Protein AF-A0A485PTJ0-F1 (afdb_monomer)

Sequence (295 aa):
MRPLPPVGDVRLELSPSPPLPLPAVSGSPVGSSGRLMAASSSLVPDRLRLPLCFLGVFVCYFYYGILQEKITRGKYGEGAKPETFTFA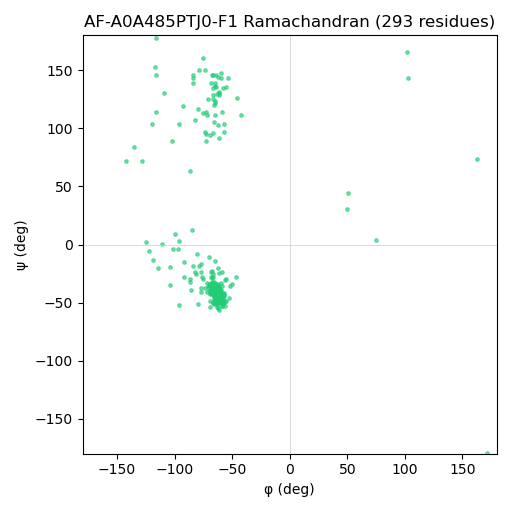LTLVFIQCVINAVFAKILIQFFDTARVDRTRSWLYAACSVSYLGAMVSSNSALQFVNYPTQLLSLTLDGLTGVSQDHMRAHYQTGSNHMMLNINLWSTLLLGAGILFTGELWEFLSFAERYPTIIYNILLFGLTSALGQSFIFMTVVYFGPLTCSIITTTRKFFTILASVILFANPISPLQWVGTVLVFLGLGLDAKFGKGAKKTSH

Mean predicted aligned error: 12.08 Å

Radius of gyration: 25.12 Å; Cα contacts (8 Å, |Δi|>4): 248; chains: 1; bounding box: 107×56×49 Å

Organism: Lynx pardinus (NCBI:txid191816)

Structure (mmCIF, N/CA/C/O backbone):
data_AF-A0A485PTJ0-F1
#
_entry.id   AF-A0A485PTJ0-F1
#
loop_
_atom_site.group_PDB
_atom_site.id
_atom_site.type_symbol
_atom_site.label_atom_id
_atom_site.label_alt_id
_atom_site.label_comp_id
_atom_site.label_asym_id
_atom_site.label_entity_id
_atom_site.label_seq_id
_atom_site.pdbx_PDB_ins_code
_atom_site.Cartn_x
_atom_site.Cartn_y
_atom_site.Cartn_z
_atom_site.occupancy
_atom_site.B_iso_or_equiv
_atom_site.auth_seq_id
_atom_site.auth_comp_id
_atom_site.auth_asym_id
_atom_site.auth_atom_id
_atom_site.pdbx_PDB_model_num
ATOM 1 N N . MET A 1 1 ? 83.421 10.036 -7.039 1.00 46.94 1 MET A N 1
ATOM 2 C CA . MET A 1 1 ? 82.234 10.484 -6.281 1.00 46.94 1 MET A CA 1
ATOM 3 C C . MET A 1 1 ? 81.203 11.009 -7.271 1.00 46.94 1 MET A C 1
ATOM 5 O O . MET A 1 1 ? 81.446 12.040 -7.879 1.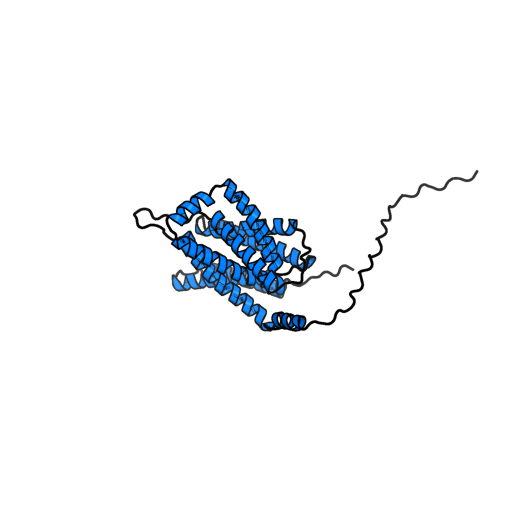00 46.94 1 MET A O 1
ATOM 9 N N . ARG A 1 2 ? 80.120 10.261 -7.517 1.00 35.59 2 ARG A N 1
ATOM 10 C CA . ARG A 1 2 ? 78.944 10.722 -8.280 1.00 35.59 2 ARG A CA 1
ATOM 11 C C . ARG A 1 2 ? 77.729 10.730 -7.339 1.00 35.59 2 ARG A C 1
ATOM 13 O O . ARG A 1 2 ? 77.703 9.880 -6.448 1.00 35.59 2 ARG A O 1
ATOM 20 N N . PRO A 1 3 ? 76.781 11.669 -7.493 1.00 44.28 3 PRO A N 1
ATOM 21 C CA . PRO A 1 3 ? 75.688 11.863 -6.546 1.00 44.28 3 PRO A CA 1
ATOM 22 C C . PRO A 1 3 ? 74.575 10.820 -6.729 1.00 44.28 3 PRO A C 1
ATOM 24 O O . PRO A 1 3 ? 74.354 10.327 -7.835 1.00 44.28 3 PRO A O 1
ATOM 27 N N . LEU A 1 4 ? 73.881 10.499 -5.633 1.00 49.22 4 LEU A N 1
ATOM 28 C CA . LEU A 1 4 ? 72.649 9.701 -5.624 1.00 49.22 4 LEU A CA 1
ATOM 29 C C . LEU A 1 4 ? 71.499 10.457 -6.324 1.00 49.22 4 LEU A C 1
ATOM 31 O O . LEU A 1 4 ? 71.431 11.682 -6.201 1.00 49.22 4 LEU A O 1
ATOM 35 N N . PRO A 1 5 ? 70.585 9.760 -7.027 1.00 47.28 5 PRO A N 1
ATOM 36 C CA . PRO A 1 5 ? 69.389 10.372 -7.599 1.00 47.28 5 PRO A CA 1
ATOM 37 C C . PRO A 1 5 ? 68.325 10.658 -6.516 1.00 47.28 5 PRO A C 1
ATOM 39 O O . PRO A 1 5 ? 68.380 10.072 -5.431 1.00 47.28 5 PRO A O 1
ATOM 42 N N . PRO A 1 6 ? 67.365 11.563 -6.787 1.00 48.03 6 PRO A N 1
ATOM 43 C CA . PRO A 1 6 ? 66.385 12.009 -5.804 1.00 48.03 6 PRO A CA 1
ATOM 44 C C . PRO A 1 6 ? 65.315 10.945 -5.525 1.00 48.03 6 PRO A C 1
ATOM 46 O O . PRO A 1 6 ? 64.946 10.156 -6.394 1.00 48.03 6 PRO A O 1
ATOM 49 N N . VAL A 1 7 ? 64.804 10.965 -4.293 1.00 52.22 7 VAL A N 1
ATOM 50 C CA . VAL A 1 7 ? 63.663 10.167 -3.830 1.00 52.22 7 VAL A CA 1
ATOM 51 C C . VAL A 1 7 ? 62.411 10.642 -4.570 1.00 52.22 7 VAL A C 1
ATOM 53 O O . VAL A 1 7 ? 61.909 11.730 -4.303 1.00 52.22 7 VAL A O 1
ATOM 56 N N . GLY A 1 8 ? 61.955 9.848 -5.539 1.00 39.69 8 GLY A N 1
ATOM 57 C CA . GLY A 1 8 ? 60.689 10.044 -6.240 1.00 39.69 8 GLY A CA 1
ATOM 58 C C . GLY A 1 8 ? 59.522 9.432 -5.466 1.00 39.69 8 GLY A C 1
ATOM 59 O O . GLY A 1 8 ? 59.641 8.340 -4.910 1.00 39.69 8 GLY A O 1
ATOM 60 N N . ASP A 1 9 ? 58.411 10.162 -5.444 1.00 37.50 9 ASP A N 1
ATOM 61 C CA . ASP A 1 9 ? 57.147 9.842 -4.788 1.00 37.50 9 ASP A CA 1
ATOM 62 C C . ASP A 1 9 ? 56.661 8.402 -5.028 1.00 37.50 9 ASP A C 1
ATOM 64 O O . ASP A 1 9 ? 56.454 7.962 -6.162 1.00 37.50 9 ASP A O 1
ATOM 68 N N . VAL A 1 10 ? 56.393 7.681 -3.936 1.00 38.12 10 VAL A N 1
ATOM 69 C CA . VAL A 1 10 ? 55.692 6.391 -3.954 1.00 38.12 10 VAL A CA 1
ATOM 70 C C . VAL A 1 10 ? 54.217 6.651 -4.253 1.00 38.12 10 VAL A C 1
ATOM 72 O O . VAL A 1 10 ? 53.391 6.833 -3.359 1.00 38.12 10 VAL A O 1
ATOM 75 N N . ARG A 1 11 ? 53.871 6.669 -5.539 1.00 33.81 11 ARG A N 1
ATOM 76 C CA . ARG A 1 11 ? 52.484 6.581 -5.993 1.00 33.81 11 ARG A CA 1
ATOM 77 C C . ARG A 1 11 ? 52.091 5.100 -5.995 1.00 33.81 11 ARG A C 1
ATOM 79 O O . ARG A 1 11 ? 52.565 4.328 -6.820 1.00 33.81 11 ARG A O 1
ATOM 86 N N . LEU A 1 12 ? 51.258 4.701 -5.034 1.00 32.62 12 LEU A N 1
ATOM 87 C CA . LEU A 1 12 ? 50.601 3.391 -4.982 1.00 32.62 12 LEU A CA 1
ATOM 88 C C . LEU A 1 12 ? 49.694 3.228 -6.216 1.00 32.62 12 LEU A C 1
ATOM 90 O O . LEU A 1 12 ? 48.534 3.633 -6.209 1.00 32.62 12 LEU A O 1
ATOM 94 N N . GLU A 1 13 ? 50.228 2.651 -7.290 1.00 30.66 13 GLU A N 1
ATOM 95 C CA . GLU A 1 13 ? 49.431 2.118 -8.396 1.00 30.66 13 GLU A CA 1
ATOM 96 C C . GLU A 1 13 ? 48.746 0.826 -7.922 1.00 30.66 13 GLU A C 1
ATOM 98 O O . GLU A 1 13 ? 49.328 -0.260 -7.942 1.00 30.66 13 GLU A O 1
ATOM 103 N N . LEU A 1 14 ? 47.493 0.936 -7.466 1.00 33.88 14 LEU A N 1
ATOM 104 C CA . LEU A 1 14 ? 46.591 -0.213 -7.393 1.00 33.88 14 LEU A CA 1
ATOM 105 C C . LEU A 1 14 ? 46.291 -0.665 -8.831 1.00 33.88 14 LEU A C 1
ATOM 107 O O . LEU A 1 14 ? 45.411 -0.123 -9.498 1.00 33.88 14 LEU A O 1
ATOM 111 N N . SER A 1 15 ? 47.032 -1.659 -9.313 1.00 28.89 15 SER A N 1
ATOM 112 C CA . SER A 1 15 ? 46.694 -2.367 -10.547 1.00 28.89 15 SER A CA 1
ATOM 113 C C . SER A 1 15 ? 45.323 -3.054 -10.387 1.00 28.89 15 SER A C 1
ATOM 115 O O . SER A 1 15 ? 45.101 -3.718 -9.367 1.00 28.89 15 SER A O 1
ATOM 117 N N . PRO A 1 16 ? 44.379 -2.914 -11.336 1.00 32.94 16 PRO A N 1
ATOM 118 C CA . PRO A 1 16 ? 43.133 -3.667 -11.299 1.00 32.94 16 PRO A CA 1
ATOM 119 C C . PRO A 1 16 ? 43.434 -5.158 -11.498 1.00 32.94 16 PRO A C 1
ATOM 121 O O . PRO A 1 16 ? 44.126 -5.555 -12.433 1.00 32.94 16 PRO A O 1
ATOM 124 N N . SER A 1 17 ? 42.916 -5.991 -10.598 1.00 33.03 17 SER A N 1
ATOM 125 C CA . SER A 1 17 ? 43.026 -7.447 -10.682 1.00 33.03 17 SER A CA 1
ATOM 126 C C . SER A 1 17 ? 42.380 -7.975 -11.973 1.00 33.03 17 SER A C 1
ATOM 128 O O . SER A 1 17 ? 41.350 -7.450 -12.406 1.00 33.03 17 SER A O 1
ATOM 130 N N . PRO A 1 18 ? 42.955 -9.016 -12.606 1.00 32.50 18 PRO A N 1
ATOM 131 C CA . PRO A 1 18 ? 42.370 -9.602 -13.802 1.00 32.50 18 PRO A CA 1
ATOM 132 C C . PRO A 1 18 ? 41.005 -10.232 -13.471 1.00 32.50 18 PRO A C 1
ATOM 134 O O . PRO A 1 18 ? 40.824 -10.770 -12.373 1.00 32.50 18 PRO A O 1
ATOM 137 N N . PRO A 1 19 ? 40.033 -10.192 -14.399 1.00 33.41 19 PRO A N 1
ATOM 138 C CA . PRO A 1 19 ? 38.741 -10.828 -14.193 1.00 33.41 19 PRO A CA 1
ATOM 139 C C . PRO A 1 19 ? 38.923 -12.341 -14.017 1.00 33.41 19 PRO A C 1
ATOM 141 O O . PRO A 1 19 ? 39.565 -13.001 -14.834 1.00 33.41 19 PRO A O 1
ATOM 144 N N . LEU A 1 20 ? 38.344 -12.891 -12.945 1.00 35.22 20 LEU A N 1
ATOM 145 C CA . LEU A 1 20 ? 38.266 -14.337 -12.738 1.00 35.22 20 LEU A CA 1
ATOM 146 C C . LEU A 1 20 ? 37.533 -14.997 -13.922 1.00 35.22 20 LEU A C 1
ATOM 148 O O . LEU A 1 20 ? 36.466 -14.513 -14.314 1.00 35.22 20 LEU A O 1
ATOM 152 N N . PRO A 1 21 ? 38.048 -16.110 -14.474 1.00 28.14 21 PRO A N 1
ATOM 153 C CA . PRO A 1 21 ? 37.359 -16.840 -15.527 1.00 28.14 21 PRO A CA 1
ATOM 154 C C . PRO A 1 21 ? 36.045 -17.416 -14.983 1.00 28.14 21 PRO A C 1
ATOM 156 O O . PRO A 1 21 ? 36.028 -18.171 -14.011 1.00 28.14 21 PRO A O 1
ATOM 159 N N . LEU A 1 22 ? 34.929 -17.041 -15.611 1.00 31.52 22 LEU A N 1
ATOM 160 C CA . LEU A 1 22 ? 33.628 -17.659 -15.366 1.00 31.52 22 LEU A CA 1
ATOM 161 C C . LEU A 1 22 ? 33.676 -19.129 -15.825 1.00 31.52 22 LEU A C 1
ATOM 163 O O . LEU A 1 22 ? 34.193 -19.396 -16.913 1.00 31.52 22 LEU A O 1
ATOM 167 N N . PRO A 1 23 ? 33.131 -20.087 -15.055 1.00 28.52 23 PRO A N 1
ATOM 168 C CA . PRO A 1 23 ? 33.042 -21.466 -15.508 1.00 28.52 23 PRO A CA 1
ATOM 169 C C . PRO A 1 23 ? 32.140 -21.551 -16.744 1.00 28.52 23 PRO A C 1
ATOM 171 O O . PRO A 1 23 ? 31.022 -21.032 -16.757 1.00 28.52 23 PRO A O 1
ATOM 174 N N . ALA A 1 24 ? 32.651 -22.201 -17.790 1.00 27.69 24 ALA A N 1
ATOM 175 C CA . ALA A 1 24 ? 31.926 -22.478 -19.020 1.00 27.69 24 ALA A CA 1
ATOM 176 C C . ALA A 1 24 ? 30.668 -23.303 -18.706 1.00 27.69 24 ALA A C 1
ATOM 178 O O . ALA A 1 24 ? 30.757 -24.448 -18.263 1.00 27.69 24 ALA A O 1
ATOM 179 N N . VAL A 1 25 ? 29.491 -22.717 -18.933 1.00 32.75 25 VAL A N 1
ATOM 180 C CA . VAL A 1 25 ? 28.213 -23.433 -18.876 1.00 32.75 25 VAL A CA 1
ATOM 181 C C . VAL A 1 25 ? 28.134 -24.310 -20.123 1.00 32.75 25 VAL A C 1
ATOM 183 O O . VAL A 1 25 ? 27.792 -23.844 -21.209 1.00 32.75 25 VAL A O 1
ATOM 186 N N . SER A 1 26 ? 28.507 -25.580 -19.974 1.00 26.81 26 SER A N 1
ATOM 187 C CA . SER A 1 26 ? 28.223 -26.624 -20.950 1.00 26.81 26 SER A CA 1
ATOM 188 C C . SER A 1 26 ? 26.706 -26.776 -21.091 1.00 26.81 26 SER A C 1
ATOM 190 O O . SER A 1 26 ? 25.966 -26.841 -20.109 1.00 26.81 26 SER A O 1
ATOM 192 N N . GLY A 1 27 ? 26.231 -26.764 -22.336 1.00 36.25 27 GLY A N 1
ATOM 193 C CA . GLY A 1 27 ? 24.815 -26.882 -22.657 1.00 36.25 27 GLY A CA 1
ATOM 194 C C . GLY A 1 27 ? 24.259 -28.242 -22.245 1.00 36.25 27 GLY A C 1
ATOM 195 O O . GLY A 1 27 ? 24.575 -29.258 -22.860 1.00 36.25 27 GLY A O 1
ATOM 196 N N . SER A 1 28 ? 23.392 -28.246 -21.237 1.00 28.73 28 SER A N 1
ATOM 197 C CA . SER A 1 28 ? 22.511 -29.377 -20.939 1.00 28.73 28 SER A CA 1
ATOM 198 C C . SER A 1 28 ? 21.249 -29.294 -21.810 1.00 28.73 28 SER A C 1
ATOM 200 O O . SER A 1 28 ? 20.758 -28.187 -22.060 1.00 28.73 28 SER A O 1
ATOM 202 N N . PRO A 1 29 ? 20.696 -30.427 -22.281 1.00 32.09 29 PRO A N 1
ATOM 203 C CA . PRO A 1 29 ? 19.580 -30.420 -23.212 1.00 32.09 29 PRO A CA 1
ATOM 204 C C . PRO A 1 29 ? 18.333 -29.856 -22.530 1.00 32.09 29 PRO A C 1
ATOM 206 O O . PRO A 1 29 ? 18.007 -30.214 -21.399 1.00 32.09 29 PRO A O 1
ATOM 209 N N . VAL A 1 30 ? 17.639 -28.962 -23.235 1.00 41.25 30 VAL A N 1
ATOM 210 C CA . VAL A 1 30 ? 16.372 -28.349 -22.820 1.00 41.25 30 VAL A CA 1
ATOM 211 C C . VAL A 1 30 ? 15.347 -29.457 -22.554 1.00 41.25 30 VAL A C 1
ATOM 213 O O . VAL A 1 30 ? 14.716 -29.979 -23.473 1.00 41.25 30 VAL A O 1
ATOM 216 N N . GLY A 1 31 ? 15.200 -29.829 -21.280 1.00 33.62 31 GLY A N 1
ATOM 217 C CA . GLY A 1 31 ? 14.155 -30.731 -20.814 1.00 33.62 31 GLY A CA 1
ATOM 218 C C . GLY A 1 31 ? 12.776 -30.148 -21.117 1.00 33.62 31 GLY A C 1
ATOM 219 O O . GLY A 1 31 ? 12.583 -28.931 -21.118 1.00 33.62 31 GLY A O 1
ATOM 220 N N . SER A 1 32 ? 11.807 -31.019 -21.382 1.00 35.06 32 SER A N 1
ATOM 221 C CA . SER A 1 32 ? 10.411 -30.699 -21.719 1.00 35.06 32 SER A CA 1
ATOM 222 C C . SER A 1 32 ? 9.755 -29.646 -20.805 1.00 35.06 32 SER A C 1
ATOM 224 O O . SER A 1 32 ? 8.936 -28.863 -21.283 1.00 35.06 32 SER A O 1
ATOM 226 N N . SER A 1 33 ? 10.180 -29.530 -19.543 1.00 37.47 33 SER A N 1
ATOM 227 C CA . SER A 1 33 ? 9.725 -28.505 -18.587 1.00 37.47 33 SER A CA 1
ATOM 228 C C . SER A 1 33 ? 10.157 -27.067 -18.922 1.00 37.47 33 SER A C 1
ATOM 230 O O . SER A 1 33 ? 9.475 -26.118 -18.539 1.00 37.47 33 SER A O 1
ATOM 232 N N . GLY A 1 34 ? 11.235 -26.874 -19.693 1.00 32.28 34 GLY A N 1
ATOM 233 C CA . GLY A 1 34 ? 11.679 -25.554 -20.163 1.00 32.28 34 GLY A CA 1
ATOM 234 C C . GLY A 1 34 ? 10.715 -24.902 -21.162 1.00 32.28 34 GLY A C 1
ATOM 235 O O . GLY A 1 34 ? 10.663 -23.677 -21.265 1.00 32.28 34 GLY A O 1
ATOM 236 N N . ARG A 1 35 ? 9.884 -25.701 -21.850 1.00 37.12 35 ARG A N 1
ATOM 237 C CA . ARG A 1 35 ? 8.840 -25.185 -22.755 1.00 37.12 35 ARG A CA 1
ATOM 238 C C . ARG A 1 35 ? 7.626 -24.639 -22.003 1.00 37.12 35 ARG A C 1
ATOM 240 O O . ARG A 1 35 ? 6.988 -23.718 -22.499 1.00 37.12 35 ARG A O 1
ATOM 247 N N . LEU A 1 36 ? 7.338 -25.141 -20.800 1.00 36.88 36 LEU A N 1
ATOM 248 C CA . LEU A 1 36 ? 6.188 -24.693 -20.005 1.00 36.88 36 LEU A CA 1
ATOM 249 C C . LEU A 1 36 ? 6.417 -23.314 -19.353 1.00 36.88 36 LEU A C 1
ATOM 251 O O . LEU A 1 36 ? 5.476 -22.552 -19.172 1.00 36.88 36 LEU A O 1
ATOM 255 N N . MET A 1 37 ? 7.664 -22.947 -19.035 1.00 40.78 37 MET A N 1
ATOM 256 C CA . MET A 1 37 ? 7.977 -21.650 -18.402 1.00 40.78 37 MET A CA 1
ATOM 257 C C . MET A 1 37 ? 8.181 -20.508 -19.406 1.00 40.78 37 MET A C 1
ATOM 259 O O . MET A 1 37 ? 7.820 -19.359 -19.125 1.00 40.78 37 MET A O 1
ATOM 263 N N . ALA A 1 38 ? 8.660 -20.828 -20.613 1.00 38.25 38 ALA A N 1
ATOM 264 C CA . ALA A 1 38 ? 8.482 -19.945 -21.762 1.00 38.25 38 ALA A CA 1
ATOM 265 C C . ALA A 1 38 ? 6.982 -19.704 -22.017 1.00 38.25 38 ALA A C 1
ATOM 267 O O . ALA A 1 38 ? 6.603 -18.574 -22.302 1.00 38.25 38 ALA A O 1
ATOM 268 N N . ALA A 1 39 ? 6.121 -20.711 -21.791 1.00 36.91 39 ALA A N 1
ATOM 269 C CA . ALA A 1 39 ? 4.672 -20.564 -21.915 1.00 36.91 39 ALA A CA 1
ATOM 270 C C . ALA A 1 39 ? 4.075 -19.560 -20.901 1.00 36.91 39 ALA A C 1
ATOM 272 O O . ALA A 1 39 ? 3.310 -18.690 -21.308 1.00 36.91 39 ALA A O 1
ATOM 273 N N . SER A 1 40 ? 4.470 -19.580 -19.619 1.00 38.28 40 SER A N 1
ATOM 274 C CA . SER A 1 40 ? 3.927 -18.668 -18.583 1.00 38.28 40 SER A CA 1
ATOM 275 C C . SER A 1 40 ? 4.388 -17.212 -18.704 1.00 38.28 40 SER A C 1
ATOM 277 O O . SER A 1 40 ? 3.613 -16.294 -18.442 1.00 38.28 40 SER A O 1
ATOM 279 N N . SER A 1 41 ? 5.616 -16.976 -19.170 1.00 43.38 41 SER A N 1
ATOM 280 C CA . SER A 1 41 ? 6.089 -15.628 -19.532 1.00 43.38 41 SER A CA 1
ATOM 281 C C . SER A 1 41 ? 5.535 -15.144 -20.888 1.00 43.38 41 SER A C 1
ATOM 283 O O . SER A 1 41 ? 5.498 -13.935 -21.140 1.00 43.38 41 SER A O 1
ATOM 285 N N . SER A 1 42 ? 5.020 -16.070 -21.711 1.00 47.38 42 SER A N 1
ATOM 286 C CA . SER A 1 42 ? 4.330 -15.822 -22.990 1.00 47.38 42 SER A CA 1
ATOM 287 C C . SER A 1 42 ? 2.792 -15.796 -22.924 1.00 47.38 42 SER A C 1
ATOM 289 O O . SER A 1 42 ? 2.150 -15.522 -23.932 1.00 47.38 42 SER A O 1
ATOM 291 N N . LEU A 1 43 ? 2.183 -16.066 -21.763 1.00 55.94 43 LEU A N 1
ATOM 292 C CA . LEU A 1 43 ? 0.725 -16.226 -21.630 1.00 55.94 43 LEU A CA 1
ATOM 293 C C . LEU A 1 43 ? -0.035 -14.890 -21.635 1.00 55.94 43 LEU A C 1
ATOM 295 O O . LEU A 1 43 ? -1.209 -14.845 -21.995 1.00 55.94 43 LEU A O 1
ATOM 299 N N . VAL A 1 44 ? 0.635 -13.791 -21.276 1.00 62.12 44 VAL A N 1
ATOM 300 C CA . VAL A 1 44 ? 0.068 -12.438 -21.327 1.00 62.12 44 VAL A CA 1
ATOM 301 C C . VAL A 1 44 ? 0.859 -11.612 -22.343 1.00 62.12 44 VAL A C 1
ATOM 303 O O . VAL A 1 44 ? 2.038 -11.328 -22.094 1.00 62.12 44 VAL A O 1
ATOM 306 N N . PRO A 1 45 ? 0.239 -11.200 -23.467 1.00 73.75 45 PRO A N 1
ATOM 307 C CA . PRO A 1 45 ? 0.883 -10.347 -24.462 1.00 73.75 45 PRO A CA 1
ATOM 308 C C . PRO A 1 45 ? 1.444 -9.076 -23.814 1.00 73.75 45 PRO A C 1
ATOM 310 O O . PRO A 1 45 ? 0.790 -8.496 -22.947 1.00 73.75 45 PRO A O 1
ATOM 313 N N . ASP A 1 46 ? 2.604 -8.582 -24.260 1.00 74.38 46 ASP A N 1
ATOM 314 C CA . ASP A 1 46 ? 3.245 -7.381 -23.687 1.00 74.38 46 ASP A CA 1
ATOM 315 C C . ASP A 1 46 ? 2.296 -6.173 -23.606 1.00 74.38 46 ASP A C 1
ATOM 317 O O . ASP A 1 46 ? 2.301 -5.424 -22.629 1.00 74.38 46 ASP A O 1
ATOM 321 N N . ARG A 1 47 ? 1.416 -6.032 -24.606 1.00 77.19 47 ARG A N 1
ATOM 322 C CA . ARG A 1 47 ? 0.397 -4.971 -24.685 1.00 77.19 47 ARG A CA 1
ATOM 323 C C . ARG A 1 47 ? -0.679 -5.077 -23.604 1.00 77.19 47 ARG A C 1
ATOM 325 O O . ARG A 1 47 ? -1.286 -4.072 -23.252 1.00 77.19 47 ARG A O 1
ATOM 332 N N . LEU A 1 48 ? -0.912 -6.279 -23.083 1.00 82.38 48 LEU A N 1
ATOM 333 C CA . LEU A 1 48 ? -1.924 -6.561 -22.070 1.00 82.38 48 LEU A CA 1
ATOM 334 C C . LEU A 1 48 ? -1.378 -6.461 -20.637 1.00 82.38 48 LEU A C 1
ATOM 336 O O . LEU A 1 48 ? -2.159 -6.365 -19.697 1.00 82.38 48 LEU A O 1
ATOM 340 N N . ARG A 1 49 ? -0.051 -6.439 -20.447 1.00 83.31 49 ARG A N 1
ATOM 341 C CA . ARG A 1 49 ? 0.566 -6.395 -19.109 1.00 83.31 49 ARG A CA 1
ATOM 342 C C . ARG A 1 49 ? 0.234 -5.113 -18.350 1.00 83.31 49 ARG A C 1
ATOM 344 O O . ARG A 1 49 ? -0.133 -5.178 -17.184 1.00 83.31 49 ARG A O 1
ATOM 351 N N . LEU A 1 50 ? 0.330 -3.955 -19.006 1.00 86.25 50 LEU A N 1
ATOM 352 C CA . LEU A 1 50 ? 0.001 -2.671 -18.383 1.00 86.25 50 LEU A CA 1
ATOM 353 C C . LEU A 1 50 ? -1.486 -2.562 -17.995 1.00 86.25 50 LEU A C 1
ATOM 355 O O . LEU A 1 50 ? -1.744 -2.243 -16.835 1.00 86.25 50 LEU A O 1
ATOM 359 N N . PRO A 1 51 ? -2.467 -2.836 -18.885 1.00 89.00 51 PRO A N 1
ATOM 360 C CA . PRO A 1 51 ? -3.876 -2.778 -18.501 1.00 89.00 51 PRO A CA 1
ATOM 361 C C . PRO A 1 51 ? -4.240 -3.838 -17.456 1.00 89.00 51 PRO A C 1
ATOM 363 O O . PRO A 1 51 ? -5.041 -3.542 -16.574 1.00 89.00 51 PRO A O 1
ATOM 366 N N . LEU A 1 52 ? -3.619 -5.024 -17.482 1.00 88.94 52 LEU A N 1
ATOM 367 C CA . LEU A 1 52 ? -3.796 -6.036 -16.438 1.00 88.94 52 LEU A CA 1
ATOM 368 C C . LEU A 1 52 ? -3.293 -5.538 -15.077 1.00 88.94 52 LEU A C 1
ATOM 370 O O . LEU A 1 52 ? -4.021 -5.628 -14.094 1.00 88.94 52 LEU A O 1
ATOM 374 N N . CYS A 1 53 ? -2.084 -4.970 -15.016 1.00 87.56 53 CYS A N 1
ATOM 375 C CA . CYS A 1 53 ? -1.552 -4.369 -13.793 1.00 87.56 53 CYS A CA 1
ATOM 376 C C . CYS A 1 53 ? -2.430 -3.214 -13.301 1.00 87.56 53 CYS A C 1
ATOM 378 O O . CYS A 1 53 ? -2.741 -3.144 -12.117 1.00 87.56 53 CYS A O 1
ATOM 380 N N . PHE A 1 54 ? -2.852 -2.325 -14.203 1.00 89.75 54 PHE A N 1
ATOM 381 C CA . PHE A 1 54 ? -3.725 -1.202 -13.872 1.00 89.75 54 PHE A CA 1
ATOM 382 C C . PHE A 1 54 ? -5.046 -1.684 -13.270 1.00 89.75 54 PHE A C 1
ATOM 384 O O . PHE A 1 54 ? -5.409 -1.262 -12.173 1.00 89.75 54 PHE A O 1
ATOM 391 N N . LEU A 1 55 ? -5.739 -2.599 -13.954 1.00 90.62 55 LEU A N 1
ATOM 392 C CA . LEU A 1 55 ? -7.026 -3.125 -13.511 1.00 90.62 55 LEU A CA 1
ATOM 393 C C . LEU A 1 55 ? -6.887 -3.942 -12.223 1.00 90.62 55 LEU A C 1
ATOM 395 O O . LEU A 1 55 ? -7.697 -3.783 -11.316 1.00 90.62 55 LEU A O 1
ATOM 399 N N . GLY A 1 56 ? -5.840 -4.762 -12.112 1.00 90.38 56 GLY A N 1
ATOM 400 C CA . GLY A 1 56 ? -5.536 -5.540 -10.913 1.00 90.38 56 GLY A CA 1
ATOM 401 C C . GLY A 1 56 ? -5.292 -4.649 -9.695 1.00 90.38 56 GLY A C 1
ATOM 402 O O . GLY A 1 56 ? -5.950 -4.819 -8.670 1.00 90.38 56 GLY A O 1
ATOM 403 N N . VAL A 1 57 ? -4.426 -3.633 -9.816 1.00 89.94 57 VAL A N 1
ATOM 404 C CA . VAL A 1 57 ? -4.207 -2.639 -8.747 1.00 89.94 57 VAL A CA 1
ATOM 405 C C . VAL A 1 57 ? -5.507 -1.911 -8.414 1.00 89.94 57 VAL A C 1
ATOM 407 O O . VAL A 1 57 ? -5.816 -1.726 -7.238 1.00 89.94 57 VAL A O 1
ATOM 410 N N . PHE A 1 58 ? -6.280 -1.505 -9.422 1.00 90.06 58 PHE A N 1
ATOM 411 C CA . PHE A 1 58 ? -7.529 -0.784 -9.212 1.00 90.06 58 PHE A CA 1
ATOM 412 C C . PHE A 1 58 ? -8.541 -1.622 -8.422 1.00 90.06 58 PHE A C 1
ATOM 414 O O . PHE A 1 58 ? -8.968 -1.199 -7.351 1.00 90.06 58 PHE A O 1
ATOM 421 N N . VAL A 1 59 ? -8.881 -2.818 -8.907 1.00 90.81 59 VAL A N 1
ATOM 422 C CA . VAL A 1 59 ? -9.909 -3.688 -8.318 1.00 90.81 59 VAL A CA 1
ATOM 423 C C . VAL A 1 59 ? -9.489 -4.187 -6.938 1.00 90.81 59 VAL A C 1
ATOM 425 O O . VAL A 1 59 ? -10.247 -4.026 -5.980 1.00 90.81 59 VAL A O 1
ATOM 428 N N . CYS A 1 60 ? -8.274 -4.734 -6.806 1.00 91.56 60 CYS A N 1
ATOM 429 C CA . CYS A 1 60 ? -7.802 -5.266 -5.529 1.00 91.56 60 CYS A CA 1
ATOM 430 C C . CYS A 1 60 ? -7.746 -4.167 -4.470 1.00 91.56 60 CYS A C 1
ATOM 432 O O . CYS A 1 60 ? -8.289 -4.342 -3.383 1.00 91.56 60 CYS A O 1
ATOM 434 N N . TYR A 1 61 ? -7.149 -3.010 -4.774 1.00 88.75 61 TYR A N 1
ATOM 435 C CA . TYR A 1 61 ? -7.020 -1.974 -3.755 1.00 88.75 61 TYR A CA 1
ATOM 436 C C . TYR A 1 61 ? -8.292 -1.152 -3.518 1.00 88.75 61 TYR A C 1
ATOM 438 O O . TYR A 1 61 ? -8.401 -0.493 -2.482 1.00 88.75 61 TYR A O 1
ATOM 446 N N . PHE A 1 62 ? -9.249 -1.166 -4.447 1.00 86.25 62 PHE A N 1
ATOM 447 C CA . PHE A 1 62 ? -10.590 -0.648 -4.185 1.00 86.25 62 PHE A CA 1
ATOM 448 C C . 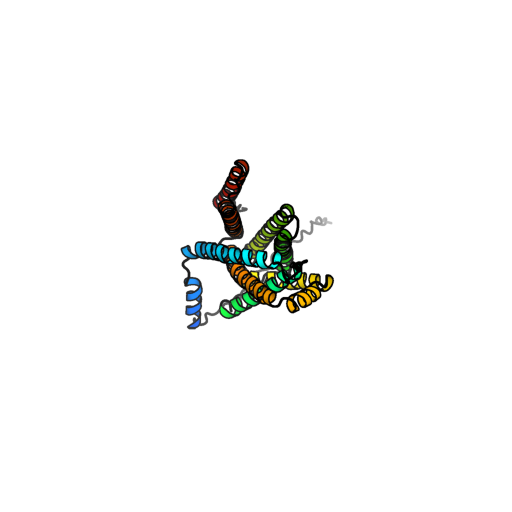PHE A 1 62 ? -11.305 -1.530 -3.155 1.00 86.25 62 PHE A C 1
ATOM 450 O O . PHE A 1 62 ? -11.765 -1.028 -2.132 1.00 86.25 62 PHE A O 1
ATOM 457 N N . TYR A 1 63 ? -11.304 -2.852 -3.365 1.00 90.12 63 TYR A N 1
ATOM 458 C CA . TYR A 1 63 ? -11.893 -3.796 -2.414 1.00 90.12 63 TYR A CA 1
ATOM 459 C C . TYR A 1 63 ? -11.168 -3.797 -1.061 1.00 90.12 63 TYR A C 1
ATOM 461 O O . TYR A 1 63 ? -11.810 -3.771 -0.013 1.00 90.12 63 TYR A O 1
ATOM 469 N N . TYR A 1 64 ? -9.834 -3.728 -1.081 1.00 90.19 64 TYR A N 1
ATOM 470 C CA . TYR A 1 64 ? -9.003 -3.531 0.107 1.00 90.19 64 TYR A CA 1
ATOM 471 C C . TYR A 1 64 ? -9.447 -2.305 0.908 1.00 90.19 64 TYR A C 1
ATOM 473 O O . TYR A 1 64 ? -9.594 -2.408 2.118 1.00 90.19 64 TYR A O 1
ATOM 481 N N . GLY A 1 65 ? -9.697 -1.168 0.245 1.00 86.62 65 GLY A N 1
ATOM 482 C CA . GLY A 1 65 ? -10.146 0.060 0.904 1.00 86.62 65 GLY A CA 1
ATOM 483 C C . GLY A 1 65 ? -11.499 -0.101 1.598 1.00 86.62 65 GLY A C 1
ATOM 484 O O . GLY A 1 65 ? -11.645 0.313 2.744 1.00 86.62 65 GLY A O 1
ATOM 485 N N . ILE A 1 66 ? -12.455 -0.778 0.951 1.00 85.88 66 ILE A N 1
ATOM 486 C CA . ILE A 1 66 ? -13.764 -1.091 1.551 1.00 85.88 66 ILE A CA 1
ATOM 487 C C . ILE A 1 66 ? -13.594 -1.973 2.791 1.00 85.88 66 ILE A C 1
ATOM 489 O O . ILE A 1 66 ? -14.198 -1.710 3.830 1.00 85.88 66 ILE A O 1
ATOM 493 N N . LEU A 1 67 ? -12.769 -3.019 2.703 1.00 88.88 67 LEU A N 1
ATOM 494 C CA . LEU A 1 67 ? -12.498 -3.890 3.845 1.00 88.88 67 LEU A CA 1
ATOM 495 C C . LEU A 1 67 ? -11.776 -3.153 4.969 1.00 88.88 67 LEU A C 1
ATOM 497 O O . LEU A 1 67 ? -12.123 -3.342 6.130 1.00 88.88 67 LEU A O 1
ATOM 501 N N . GLN A 1 68 ? -10.816 -2.295 4.631 1.00 87.88 68 GLN A N 1
ATOM 502 C CA . GLN A 1 68 ? -10.088 -1.482 5.594 1.00 87.88 68 GLN A CA 1
ATOM 503 C C . GLN A 1 68 ? -11.032 -0.558 6.361 1.00 87.88 68 GLN A C 1
ATOM 505 O O . GLN A 1 68 ? -10.982 -0.516 7.588 1.00 87.88 68 GLN A O 1
ATOM 510 N N . GLU A 1 69 ? -11.918 0.147 5.656 1.00 86.88 69 GLU A N 1
ATOM 511 C CA . GLU A 1 69 ? -12.924 1.011 6.272 1.00 86.88 69 GLU A CA 1
ATOM 512 C C . GLU A 1 69 ? -13.907 0.202 7.126 1.00 86.88 69 GLU A C 1
ATOM 514 O O . GLU A 1 69 ? -14.168 0.567 8.270 1.00 86.88 69 GLU A O 1
ATOM 519 N N . LYS A 1 70 ? -14.382 -0.948 6.631 1.00 87.88 70 LYS A N 1
ATOM 520 C CA . LYS A 1 70 ? -15.259 -1.847 7.394 1.00 87.88 70 LYS A CA 1
ATOM 521 C C . LYS A 1 70 ? -14.593 -2.360 8.675 1.00 87.88 70 LYS A C 1
ATOM 523 O O . LYS A 1 70 ? -15.257 -2.446 9.702 1.00 87.88 70 LYS A O 1
ATOM 528 N N . ILE A 1 71 ? -13.302 -2.698 8.627 1.00 89.62 71 ILE A N 1
ATOM 529 C CA . ILE A 1 71 ? -12.550 -3.173 9.793 1.00 89.62 71 ILE A CA 1
ATOM 530 C C . ILE A 1 71 ? -12.358 -2.031 10.792 1.00 89.62 71 ILE A C 1
ATOM 532 O O . ILE A 1 71 ? -12.744 -2.182 11.947 1.00 89.62 71 ILE A O 1
ATOM 536 N N . THR A 1 72 ? -11.811 -0.898 10.343 1.00 86.38 72 THR A N 1
ATOM 537 C CA . THR A 1 72 ? -11.370 0.219 11.201 1.00 86.38 72 THR A CA 1
ATOM 538 C C . THR A 1 72 ? -12.506 1.092 11.731 1.00 86.38 72 THR A C 1
ATOM 540 O O . THR A 1 72 ? -12.453 1.524 12.878 1.00 86.38 72 THR A O 1
ATOM 543 N N . ARG A 1 73 ? -13.547 1.342 10.928 1.00 84.06 73 ARG A N 1
ATOM 544 C CA . ARG A 1 73 ? -14.719 2.151 11.313 1.00 84.06 73 ARG A CA 1
ATOM 545 C C . ARG A 1 73 ? -15.943 1.318 11.675 1.00 84.06 73 ARG A C 1
ATOM 547 O O . ARG A 1 73 ? -16.965 1.880 12.073 1.00 84.06 73 ARG A O 1
ATOM 554 N N . GLY A 1 74 ? -15.856 -0.003 11.531 1.00 84.00 74 GLY A N 1
ATOM 555 C CA . GLY A 1 74 ? -16.887 -0.922 11.990 1.00 84.00 74 GLY A CA 1
ATOM 556 C C . GLY A 1 74 ? -17.176 -0.713 13.475 1.00 84.00 74 GLY A C 1
ATOM 557 O O . GLY A 1 74 ? -16.261 -0.552 14.281 1.00 84.00 74 GLY A O 1
ATOM 558 N N . LYS A 1 75 ? -18.463 -0.699 13.820 1.00 86.56 75 LYS A N 1
ATOM 559 C CA . LYS A 1 75 ? -18.940 -0.694 15.202 1.00 86.56 75 LYS A CA 1
ATOM 560 C C . LYS A 1 75 ? -19.178 -2.139 15.620 1.00 86.56 75 LYS A C 1
ATOM 562 O O . LYS A 1 75 ? -19.990 -2.818 14.996 1.00 86.56 75 LYS A O 1
ATOM 567 N N . TYR A 1 76 ? -18.465 -2.594 16.641 1.00 84.94 76 TYR A N 1
ATOM 568 C CA . TYR A 1 76 ? -18.534 -3.959 17.151 1.00 84.94 76 TYR A CA 1
ATOM 569 C C . TYR A 1 76 ? -19.223 -3.964 18.522 1.00 84.94 76 TYR A C 1
ATOM 571 O O . TYR A 1 76 ? -18.881 -3.168 19.399 1.00 84.94 76 TYR A O 1
ATOM 579 N N . GLY A 1 77 ? -20.217 -4.843 18.680 1.00 78.75 77 GLY A N 1
ATOM 580 C CA . GLY A 1 77 ? -21.055 -4.959 19.878 1.00 78.75 77 GLY A CA 1
ATOM 581 C C . GLY A 1 77 ? -22.447 -4.339 19.726 1.00 78.75 77 GLY A C 1
ATOM 582 O O . GLY A 1 77 ? -22.621 -3.303 19.084 1.00 78.75 77 GLY A O 1
ATOM 583 N N . GLU A 1 78 ? -23.447 -4.979 20.332 1.00 66.94 78 GLU A N 1
ATOM 584 C CA . GLU A 1 78 ? -24.817 -4.465 20.430 1.00 66.94 78 GLU A CA 1
ATOM 585 C C . GLU A 1 78 ? -24.989 -3.758 21.785 1.00 66.94 78 GLU A C 1
ATOM 587 O O . GLU A 1 78 ? -25.073 -4.401 22.829 1.00 66.94 78 GLU A O 1
ATOM 592 N N . GLY A 1 79 ? -24.981 -2.419 21.801 1.00 63.50 79 GLY A N 1
ATOM 593 C CA . GLY A 1 79 ? -25.151 -1.647 23.037 1.00 63.50 79 GLY A CA 1
ATOM 594 C C . GLY A 1 79 ? -24.900 -0.141 22.905 1.00 63.50 79 GLY A C 1
ATOM 595 O O . GLY A 1 79 ? -24.576 0.370 21.836 1.00 63.50 79 GLY A O 1
ATOM 596 N N . ALA A 1 80 ? -25.028 0.583 24.024 1.00 63.06 80 ALA A N 1
ATOM 597 C CA . ALA A 1 80 ? -24.903 2.048 24.096 1.00 63.06 80 ALA A CA 1
ATOM 598 C C . ALA A 1 80 ? -23.468 2.589 23.879 1.00 63.06 80 ALA A C 1
ATOM 600 O O . ALA A 1 80 ? -23.289 3.797 23.719 1.00 63.06 80 ALA A O 1
ATOM 601 N N . LYS A 1 81 ? -22.446 1.720 23.872 1.00 70.69 81 LYS A N 1
ATOM 602 C CA . LYS A 1 81 ? -21.040 2.060 23.589 1.00 70.69 81 LYS A CA 1
ATOM 603 C C . LYS A 1 81 ? -20.427 1.023 22.634 1.00 70.69 81 LYS A C 1
ATOM 605 O O . LYS A 1 81 ? -19.818 0.070 23.109 1.00 70.69 81 LYS A O 1
ATOM 610 N N . PRO A 1 82 ? -20.618 1.168 21.313 1.00 79.31 82 PRO A N 1
ATOM 611 C CA . PRO A 1 82 ? -19.976 0.291 20.339 1.00 79.31 82 PRO A CA 1
ATOM 612 C C . PRO A 1 82 ? -18.453 0.459 20.383 1.00 79.31 82 PRO A C 1
ATOM 614 O O . PRO A 1 82 ? -17.955 1.586 20.418 1.00 79.31 82 PRO A O 1
ATOM 617 N N . GLU A 1 83 ? -17.725 -0.654 20.353 1.00 85.81 83 GLU A N 1
ATOM 618 C CA . GLU A 1 83 ? -16.264 -0.664 20.278 1.00 85.81 83 GLU A CA 1
ATOM 619 C C . GLU A 1 83 ? -15.813 -0.523 18.815 1.00 85.81 83 GLU A C 1
ATOM 621 O O . GLU A 1 83 ? -16.470 -1.010 17.891 1.00 85.81 83 GLU A O 1
ATOM 626 N N . THR A 1 84 ? -14.688 0.151 18.588 1.00 85.75 84 THR A N 1
ATOM 627 C CA . THR A 1 84 ? -14.081 0.323 17.259 1.00 85.75 84 THR A CA 1
ATOM 628 C C . THR A 1 84 ? -12.711 -0.327 17.220 1.00 85.75 84 THR A C 1
ATOM 630 O O . THR A 1 84 ? -12.022 -0.399 18.234 1.00 85.75 84 THR A O 1
ATOM 633 N N . PHE A 1 85 ? -12.280 -0.755 16.039 1.00 87.50 85 PHE A N 1
ATOM 634 C CA . PHE A 1 85 ? -10.991 -1.412 15.878 1.00 87.50 85 PHE A CA 1
ATOM 635 C C . PHE A 1 85 ? -9.823 -0.413 15.933 1.00 87.50 85 PHE A C 1
ATOM 637 O O . PHE A 1 85 ? -9.645 0.391 15.016 1.00 87.50 85 PHE A O 1
ATOM 644 N N . THR A 1 86 ? -8.991 -0.505 16.973 1.00 86.56 86 THR A N 1
ATOM 645 C CA . THR A 1 86 ? -7.824 0.374 17.199 1.00 86.56 86 THR A CA 1
ATOM 646 C C . THR A 1 86 ? -6.473 -0.330 17.030 1.00 86.56 86 THR A C 1
ATOM 648 O O . THR A 1 86 ? -5.432 0.308 17.142 1.00 86.56 86 THR A O 1
ATOM 651 N N . PHE A 1 87 ? -6.466 -1.626 16.699 1.00 90.12 87 PHE A N 1
ATOM 652 C CA . PHE A 1 87 ? -5.260 -2.464 16.645 1.00 90.12 87 PHE A CA 1
ATOM 653 C C . PHE A 1 87 ? -4.542 -2.378 15.286 1.00 90.12 87 PHE A C 1
ATOM 655 O O . PHE A 1 87 ? -4.482 -3.332 14.500 1.00 90.12 87 PHE A O 1
ATOM 662 N N . ALA A 1 88 ? -4.059 -1.176 14.959 1.00 87.94 88 ALA A N 1
ATOM 663 C CA . ALA A 1 88 ? -3.462 -0.873 13.664 1.00 87.94 88 ALA A CA 1
ATOM 664 C C . ALA A 1 88 ? -2.149 -1.627 13.405 1.00 87.94 88 ALA A C 1
ATOM 666 O O . ALA A 1 88 ? -1.941 -2.085 12.280 1.00 87.94 88 ALA A O 1
ATOM 667 N N . LEU A 1 89 ? -1.275 -1.772 14.408 1.00 89.38 89 LEU A N 1
ATOM 668 C CA . LEU A 1 89 ? 0.002 -2.469 14.236 1.00 89.38 89 LEU A CA 1
ATOM 669 C C . LEU A 1 89 ? -0.233 -3.957 13.984 1.00 89.38 89 LEU A C 1
ATOM 671 O O . LEU A 1 89 ? 0.366 -4.534 13.075 1.00 89.38 89 LEU A O 1
ATOM 675 N N . THR A 1 90 ? -1.163 -4.552 14.730 1.00 91.62 90 THR A N 1
ATOM 676 C CA . THR A 1 90 ? -1.536 -5.963 14.611 1.00 91.62 90 THR A CA 1
ATOM 677 C C . THR A 1 90 ? -2.149 -6.265 13.246 1.00 91.62 90 THR A C 1
ATOM 679 O O . THR A 1 90 ? -1.786 -7.256 12.609 1.00 91.62 90 THR A O 1
ATOM 682 N N . LEU A 1 91 ? -3.016 -5.379 12.741 1.00 90.31 91 LEU A N 1
ATOM 683 C CA . LEU A 1 91 ? -3.600 -5.513 11.405 1.00 90.31 91 LEU A CA 1
ATOM 684 C C . LEU A 1 91 ? -2.527 -5.519 10.305 1.00 90.31 91 LEU A C 1
ATOM 686 O O . LEU A 1 91 ? -2.523 -6.410 9.452 1.00 90.31 91 LEU A O 1
ATOM 690 N N . VAL A 1 92 ? -1.600 -4.552 10.339 1.00 91.00 92 VAL A N 1
ATOM 691 C CA . VAL A 1 92 ? -0.519 -4.451 9.342 1.00 91.00 92 VAL A CA 1
ATOM 692 C C . VAL A 1 92 ? 0.460 -5.623 9.476 1.00 91.00 92 VAL A C 1
ATOM 694 O O . VAL A 1 92 ? 0.943 -6.136 8.470 1.00 91.00 92 VAL A O 1
ATOM 697 N N . PHE A 1 93 ? 0.708 -6.119 10.689 1.00 93.31 93 PHE A N 1
ATOM 698 C CA . PHE A 1 93 ? 1.540 -7.303 10.906 1.00 93.31 93 PHE A CA 1
ATOM 699 C C . PHE A 1 93 ? 0.938 -8.561 10.273 1.00 93.31 93 PHE A C 1
ATOM 701 O O . PHE A 1 93 ? 1.622 -9.237 9.503 1.00 93.31 93 PHE A O 1
ATOM 708 N N . ILE A 1 94 ? -0.345 -8.847 10.528 1.00 93.00 94 ILE A N 1
ATOM 709 C CA . ILE A 1 94 ? -1.043 -9.991 9.916 1.00 93.00 94 ILE A CA 1
ATOM 710 C C . ILE A 1 94 ? -1.011 -9.869 8.387 1.00 93.00 94 ILE A C 1
ATOM 712 O O . ILE A 1 94 ? -0.732 -10.842 7.684 1.00 93.00 94 ILE A O 1
ATOM 716 N N . GLN A 1 95 ? -1.229 -8.662 7.865 1.00 93.94 95 GLN A N 1
ATOM 717 C CA . GLN A 1 95 ? -1.133 -8.374 6.438 1.00 93.94 95 GLN A CA 1
ATOM 718 C C . GLN A 1 95 ? 0.269 -8.673 5.876 1.00 93.94 95 GLN A C 1
ATOM 720 O O . GLN A 1 95 ? 0.374 -9.353 4.856 1.00 93.94 95 GLN A O 1
ATOM 725 N N . CYS A 1 96 ? 1.345 -8.231 6.536 1.00 92.81 96 CYS A N 1
ATOM 726 C CA . CYS A 1 96 ? 2.721 -8.517 6.120 1.00 92.81 96 CYS A CA 1
ATOM 727 C C . CYS A 1 96 ? 3.033 -10.019 6.115 1.00 92.81 96 CYS A C 1
ATOM 729 O O . CYS A 1 96 ? 3.641 -10.506 5.158 1.00 92.81 96 CYS A O 1
ATOM 731 N N . VAL A 1 97 ? 2.566 -10.763 7.122 1.00 94.50 97 VAL A N 1
ATOM 732 C CA . VAL A 1 97 ? 2.712 -12.226 7.172 1.00 94.50 97 VAL A CA 1
ATOM 733 C C . VAL A 1 97 ? 2.013 -12.877 5.979 1.00 94.50 97 VAL A C 1
ATOM 735 O O . VAL A 1 97 ? 2.629 -13.675 5.272 1.00 94.50 97 VAL A O 1
ATOM 738 N N . ILE A 1 98 ? 0.756 -12.510 5.706 1.00 94.75 98 ILE A N 1
ATOM 739 C CA . ILE A 1 98 ? -0.011 -13.066 4.580 1.00 94.75 98 ILE A CA 1
ATOM 740 C C . ILE A 1 98 ? 0.667 -12.738 3.246 1.00 94.75 98 ILE A C 1
ATOM 742 O O . ILE A 1 98 ? 0.837 -13.630 2.417 1.00 94.75 98 ILE A O 1
ATOM 746 N N . ASN A 1 99 ? 1.121 -11.497 3.051 1.00 92.50 99 ASN A N 1
ATOM 747 C CA . ASN A 1 99 ? 1.836 -11.092 1.840 1.00 92.50 99 ASN A CA 1
ATOM 748 C C . ASN A 1 99 ? 3.137 -11.889 1.644 1.00 92.50 99 ASN A C 1
ATOM 750 O O . ASN A 1 99 ? 3.428 -12.320 0.529 1.00 92.50 99 ASN A O 1
ATOM 754 N N . ALA A 1 100 ? 3.916 -12.108 2.710 1.00 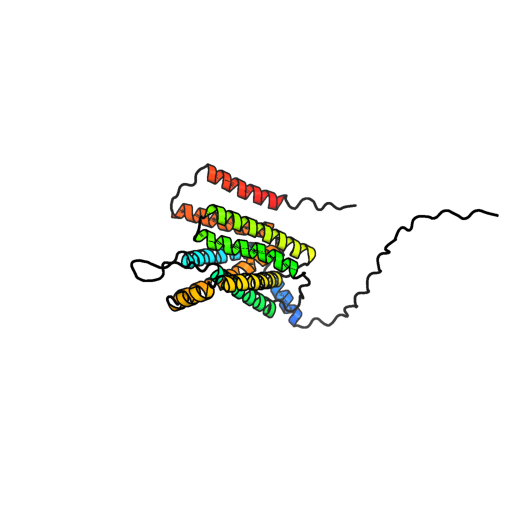91.75 100 ALA A N 1
ATOM 755 C CA . ALA A 1 100 ? 5.154 -12.885 2.654 1.00 91.75 100 ALA A CA 1
ATOM 756 C C . ALA A 1 100 ? 4.883 -14.364 2.336 1.00 91.75 100 ALA A C 1
ATOM 758 O O . ALA A 1 100 ? 5.546 -14.947 1.477 1.00 91.75 100 ALA A O 1
ATOM 759 N N . VAL A 1 101 ? 3.878 -14.969 2.976 1.00 93.44 101 VAL A N 1
ATOM 760 C CA . VAL A 1 101 ? 3.459 -16.349 2.686 1.00 93.44 101 VAL A CA 1
ATOM 761 C C . VAL A 1 101 ? 2.985 -16.470 1.240 1.00 93.44 101 VAL A C 1
ATOM 763 O O . VAL A 1 101 ? 3.431 -17.365 0.527 1.00 93.44 101 VAL A O 1
ATOM 766 N N . PHE A 1 102 ? 2.153 -15.539 0.774 1.00 92.06 102 PHE A N 1
ATOM 767 C CA . PHE A 1 102 ? 1.667 -15.511 -0.602 1.00 92.06 102 PHE A CA 1
ATOM 768 C C . PHE A 1 102 ? 2.811 -15.363 -1.614 1.00 92.06 102 PHE A C 1
ATOM 770 O O . PHE A 1 102 ? 2.878 -16.116 -2.583 1.00 92.06 102 PHE A O 1
ATOM 777 N N . ALA A 1 103 ? 3.767 -14.463 -1.356 1.00 87.38 103 ALA A N 1
ATOM 778 C CA . ALA A 1 103 ? 4.965 -14.307 -2.179 1.00 87.38 103 ALA A CA 1
ATOM 779 C C . ALA A 1 103 ? 5.782 -15.604 -2.248 1.00 87.38 103 ALA A C 1
ATOM 781 O O . ALA A 1 103 ? 6.214 -16.012 -3.324 1.00 87.38 103 ALA A O 1
ATOM 782 N N . LYS A 1 104 ? 5.970 -16.275 -1.105 1.00 88.44 104 LYS A N 1
ATOM 783 C CA . LYS A 1 104 ? 6.694 -17.547 -1.026 1.00 88.44 104 LYS A CA 1
ATOM 784 C C . LYS A 1 104 ? 5.988 -18.643 -1.823 1.00 88.44 104 LYS A C 1
ATOM 786 O O . LYS A 1 104 ? 6.660 -19.367 -2.551 1.00 88.44 104 LYS A O 1
ATOM 791 N N . ILE A 1 105 ? 4.661 -18.728 -1.726 1.00 88.88 105 ILE A N 1
ATOM 792 C CA . ILE A 1 105 ? 3.839 -19.638 -2.534 1.00 88.88 105 ILE A CA 1
ATOM 793 C C . ILE A 1 105 ? 4.055 -19.333 -4.021 1.00 88.88 105 ILE A C 1
ATOM 795 O O . ILE A 1 105 ? 4.408 -20.231 -4.780 1.00 88.88 105 ILE A O 1
ATOM 799 N N . LEU A 1 106 ? 3.945 -18.070 -4.445 1.00 83.81 106 LEU A N 1
ATOM 800 C CA . LEU A 1 106 ? 4.180 -17.692 -5.841 1.00 83.81 106 LEU A CA 1
ATOM 801 C C . LEU A 1 106 ? 5.581 -18.077 -6.331 1.00 83.81 106 LEU A C 1
ATOM 803 O O . LEU A 1 106 ? 5.703 -18.613 -7.426 1.00 83.81 106 LEU A O 1
ATOM 807 N N . ILE A 1 107 ? 6.628 -17.866 -5.530 1.00 82.12 107 ILE A N 1
ATOM 808 C CA . ILE A 1 107 ? 7.998 -18.273 -5.882 1.00 82.12 107 ILE A CA 1
ATOM 809 C C . ILE A 1 107 ? 8.087 -19.796 -6.023 1.00 82.12 107 ILE A C 1
ATOM 811 O O . ILE A 1 107 ? 8.629 -20.295 -7.002 1.00 82.12 107 ILE A O 1
ATOM 815 N N . GLN A 1 108 ? 7.515 -20.552 -5.085 1.00 81.69 108 GLN A N 1
ATOM 816 C CA . GLN A 1 108 ? 7.546 -22.015 -5.129 1.00 81.69 108 GLN A CA 1
ATOM 817 C C . GLN A 1 108 ? 6.850 -22.587 -6.370 1.00 81.69 108 GLN A C 1
ATOM 819 O O . GLN A 1 108 ? 7.351 -23.548 -6.949 1.00 81.69 108 GLN A O 1
ATOM 824 N N . PHE A 1 109 ? 5.722 -22.001 -6.784 1.00 78.44 109 PHE A N 1
ATOM 825 C CA . PHE A 1 109 ? 4.942 -22.483 -7.927 1.00 78.44 109 PHE A CA 1
ATOM 826 C C . PHE A 1 109 ? 5.404 -21.923 -9.281 1.00 78.44 109 PHE A C 1
ATOM 828 O O . PHE A 1 109 ? 5.283 -22.615 -10.290 1.00 78.44 109 PHE A O 1
ATOM 835 N N . PHE A 1 110 ? 5.917 -20.690 -9.327 1.00 70.62 110 PHE A N 1
ATOM 836 C CA . PHE A 1 110 ? 6.204 -19.980 -10.581 1.00 70.62 110 PHE A CA 1
ATOM 837 C C . PHE A 1 110 ? 7.678 -19.614 -10.794 1.00 70.62 110 PHE A C 1
ATOM 839 O O . PHE A 1 110 ? 8.030 -19.254 -11.915 1.00 70.62 110 PHE A O 1
ATOM 846 N N . ASP A 1 111 ? 8.541 -19.690 -9.777 1.00 64.00 111 ASP A N 1
ATOM 847 C CA . ASP A 1 111 ? 9.877 -19.080 -9.818 1.00 64.00 111 ASP A CA 1
ATOM 848 C C . ASP A 1 111 ? 10.940 -19.959 -9.118 1.00 64.00 111 ASP A C 1
ATOM 850 O O . ASP A 1 111 ? 11.432 -19.671 -8.030 1.00 64.00 111 ASP A O 1
ATOM 854 N N . THR A 1 112 ? 11.317 -21.084 -9.738 1.00 53.59 112 THR A N 1
ATOM 855 C CA . THR A 1 112 ? 12.305 -22.024 -9.160 1.00 53.59 112 THR A CA 1
ATOM 856 C C . THR A 1 112 ? 13.773 -21.596 -9.368 1.00 53.59 112 THR A C 1
ATOM 858 O O . THR A 1 112 ? 14.670 -22.219 -8.807 1.00 53.59 112 THR A O 1
ATOM 861 N N . ALA A 1 113 ? 14.077 -20.553 -10.156 1.00 51.19 113 ALA A N 1
ATOM 862 C CA . ALA A 1 113 ? 15.409 -20.435 -10.776 1.00 51.19 113 ALA A CA 1
ATOM 863 C C . ALA A 1 113 ? 16.221 -19.145 -10.531 1.00 51.19 113 ALA A C 1
ATOM 865 O O . ALA A 1 113 ? 17.324 -19.041 -11.072 1.00 51.19 113 ALA A O 1
ATOM 866 N N . ARG A 1 114 ? 15.765 -18.159 -9.742 1.00 55.00 114 ARG A N 1
ATOM 867 C CA . ARG A 1 114 ? 16.560 -16.933 -9.500 1.00 55.00 114 ARG A CA 1
ATOM 868 C C . ARG A 1 114 ? 16.894 -16.728 -8.027 1.00 55.00 114 ARG A C 1
ATOM 870 O O . ARG A 1 114 ? 16.075 -16.283 -7.236 1.00 55.00 114 ARG A O 1
ATOM 877 N N . VAL A 1 115 ? 18.146 -17.015 -7.670 1.00 57.06 115 VAL A N 1
ATOM 878 C CA . VAL A 1 115 ? 18.701 -16.633 -6.366 1.00 57.06 115 VAL A CA 1
ATOM 879 C C . VAL A 1 115 ? 18.904 -15.120 -6.362 1.00 57.06 115 VAL A C 1
ATOM 881 O O . VAL A 1 115 ? 19.753 -14.597 -7.085 1.00 57.06 115 VAL A O 1
ATOM 884 N N . ASP A 1 116 ? 18.104 -14.420 -5.563 1.00 62.84 116 ASP A N 1
ATOM 885 C CA . ASP A 1 116 ? 18.247 -12.986 -5.334 1.00 62.84 116 ASP A CA 1
ATOM 886 C C . ASP A 1 116 ? 19.583 -12.693 -4.624 1.00 62.84 116 ASP A C 1
ATOM 888 O O . ASP A 1 116 ? 19.867 -13.245 -3.562 1.00 62.84 116 ASP A O 1
ATOM 892 N N . ARG A 1 117 ? 20.423 -11.842 -5.228 1.00 64.44 117 ARG A N 1
ATOM 893 C CA . ARG A 1 117 ? 21.738 -11.434 -4.694 1.00 64.44 117 ARG A CA 1
ATOM 894 C C . ARG A 1 117 ? 21.711 -10.066 -4.005 1.00 64.44 117 ARG A C 1
ATOM 896 O O . ARG A 1 117 ? 22.765 -9.508 -3.697 1.00 64.44 117 ARG A O 1
ATOM 903 N N . THR A 1 118 ? 20.530 -9.495 -3.793 1.00 72.00 118 THR A N 1
ATOM 904 C CA . THR A 1 118 ? 20.377 -8.169 -3.184 1.00 72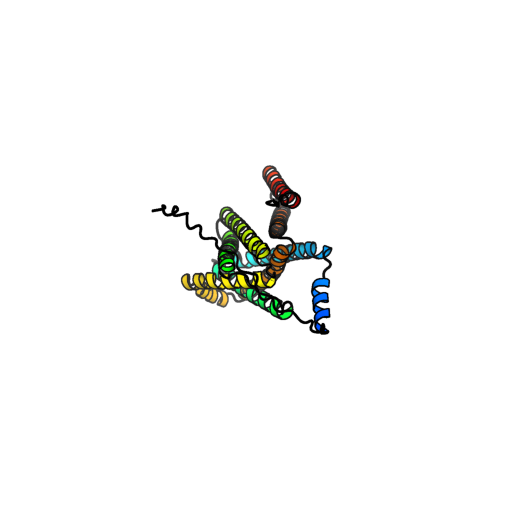.00 118 THR A CA 1
ATOM 905 C C . THR A 1 118 ? 20.784 -8.188 -1.719 1.00 72.00 118 THR A C 1
ATOM 907 O O . THR A 1 118 ? 20.474 -9.113 -0.970 1.00 72.00 118 THR A O 1
ATOM 910 N N . ARG A 1 119 ? 21.493 -7.142 -1.288 1.00 76.38 119 ARG A N 1
ATOM 911 C CA . ARG A 1 119 ? 21.959 -7.013 0.097 1.00 76.38 119 ARG A CA 1
ATOM 912 C C . ARG A 1 119 ? 20.769 -6.832 1.042 1.00 76.38 119 ARG A C 1
ATOM 914 O O . ARG A 1 119 ? 20.018 -5.872 0.891 1.00 76.38 119 ARG A O 1
ATOM 921 N N . SER A 1 120 ? 20.655 -7.675 2.071 1.00 76.75 120 SER A N 1
ATOM 922 C CA . SER A 1 120 ? 19.538 -7.644 3.033 1.00 76.75 120 SER A CA 1
ATOM 923 C C . SER A 1 120 ? 19.320 -6.292 3.724 1.00 76.75 120 SER A C 1
ATOM 925 O O . SER A 1 120 ? 18.182 -5.951 4.022 1.00 76.75 120 SER A O 1
ATOM 927 N N . TRP A 1 121 ? 20.367 -5.483 3.933 1.00 79.44 121 TRP A N 1
ATOM 928 C CA . TRP A 1 121 ? 20.228 -4.128 4.492 1.00 79.44 121 TRP A CA 1
ATOM 929 C C . TRP A 1 121 ? 19.390 -3.190 3.607 1.00 79.44 121 TRP A C 1
ATOM 931 O O . TRP A 1 121 ? 18.652 -2.360 4.128 1.00 79.44 121 TRP A O 1
ATOM 941 N N . LEU A 1 122 ? 19.455 -3.332 2.277 1.00 83.19 122 LEU A N 1
ATOM 942 C CA . LEU A 1 122 ? 18.627 -2.531 1.367 1.00 83.19 122 LEU A CA 1
ATOM 943 C C . LEU A 1 122 ? 17.147 -2.886 1.526 1.00 83.19 122 LEU A C 1
ATOM 945 O O . LEU A 1 122 ? 16.299 -1.995 1.536 1.00 83.19 122 LEU A O 1
ATOM 949 N N . TYR A 1 123 ? 16.848 -4.172 1.732 1.00 85.75 123 TYR A N 1
ATOM 950 C CA . TYR A 1 123 ? 15.499 -4.616 2.069 1.00 85.75 123 TYR A CA 1
ATOM 951 C C . TYR A 1 123 ? 15.049 -4.110 3.435 1.00 85.75 123 TYR A C 1
ATOM 953 O O . TYR A 1 123 ? 13.918 -3.652 3.547 1.00 85.75 123 TYR A O 1
ATOM 961 N N . ALA A 1 124 ? 15.929 -4.107 4.438 1.00 86.00 124 ALA A N 1
ATOM 962 C CA . ALA A 1 124 ? 15.623 -3.525 5.741 1.00 86.00 124 ALA A CA 1
ATOM 963 C C . ALA A 1 124 ? 15.302 -2.021 5.625 1.00 86.00 124 ALA A C 1
ATOM 965 O O . ALA A 1 124 ? 14.247 -1.588 6.081 1.00 86.00 124 ALA A O 1
ATOM 966 N N . ALA A 1 125 ? 16.131 -1.234 4.933 1.00 86.56 125 ALA A N 1
ATOM 967 C CA . ALA A 1 125 ? 15.891 0.196 4.722 1.00 86.56 125 ALA A CA 1
ATOM 968 C C . ALA A 1 125 ? 14.580 0.469 3.957 1.00 86.56 125 ALA A C 1
ATOM 970 O O . ALA A 1 125 ? 13.774 1.295 4.382 1.00 86.56 125 ALA A O 1
ATOM 971 N N . CYS A 1 126 ? 14.324 -0.274 2.875 1.00 87.06 126 CYS A N 1
ATOM 972 C CA . CYS A 1 126 ? 13.078 -0.181 2.111 1.00 87.06 126 CYS A CA 1
ATOM 973 C C . CYS A 1 126 ? 11.854 -0.607 2.941 1.00 87.06 126 CYS A C 1
ATOM 975 O O . CYS A 1 126 ? 10.785 -0.009 2.833 1.00 87.06 126 CYS A O 1
ATOM 977 N N . SER A 1 127 ? 12.007 -1.613 3.809 1.00 87.12 127 SER A N 1
ATOM 978 C CA . SER A 1 127 ? 10.932 -2.079 4.685 1.00 87.12 127 SER A CA 1
ATOM 979 C C . SER A 1 127 ? 10.520 -1.025 5.711 1.00 87.12 127 SER A C 1
ATOM 981 O O . SER A 1 127 ? 9.339 -0.944 6.024 1.00 87.12 127 SER A O 1
ATOM 983 N N . VAL A 1 128 ? 11.438 -0.172 6.184 1.00 88.69 128 VAL A N 1
ATOM 984 C CA . VAL A 1 128 ? 11.118 0.908 7.134 1.00 88.69 128 VAL A CA 1
ATOM 985 C C . VAL A 1 128 ? 10.202 1.950 6.493 1.00 88.69 128 VAL A C 1
ATOM 987 O O . VAL A 1 128 ? 9.166 2.282 7.070 1.00 88.69 128 VAL A O 1
ATOM 990 N N . SER A 1 129 ? 10.533 2.435 5.290 1.00 88.06 129 SER A N 1
ATOM 991 C CA . SER A 1 129 ? 9.660 3.375 4.573 1.00 88.06 129 SER A CA 1
ATOM 992 C C . SER A 1 129 ? 8.321 2.730 4.223 1.00 88.06 129 SER A C 1
ATOM 994 O O . SER A 1 129 ? 7.273 3.337 4.425 1.00 88.06 129 SER A O 1
ATOM 996 N N . TYR A 1 130 ? 8.341 1.476 3.775 1.00 88.00 130 TYR A N 1
ATOM 997 C CA . TYR A 1 130 ? 7.134 0.744 3.408 1.00 88.00 130 TYR A CA 1
ATOM 998 C C . TYR A 1 130 ? 6.205 0.513 4.611 1.00 88.00 130 TYR A C 1
ATOM 1000 O O . TYR A 1 130 ? 5.005 0.768 4.533 1.00 88.00 130 TYR A O 1
ATOM 1008 N N . LEU A 1 131 ? 6.755 0.107 5.758 1.00 87.94 131 LEU A N 1
ATOM 1009 C CA . LEU A 1 131 ? 6.003 -0.038 7.001 1.00 87.94 131 LEU A CA 1
ATOM 1010 C C . LEU A 1 131 ? 5.396 1.279 7.456 1.00 87.94 131 LEU A C 1
ATOM 1012 O O . LEU A 1 131 ? 4.215 1.324 7.794 1.00 87.94 131 LEU A O 1
ATOM 1016 N N . GLY A 1 132 ? 6.192 2.347 7.454 1.00 84.62 132 GLY A N 1
ATOM 1017 C CA . GLY A 1 132 ? 5.708 3.659 7.846 1.00 84.62 132 GLY A CA 1
ATOM 1018 C C . GLY A 1 132 ? 4.554 4.121 6.951 1.00 84.62 132 GLY A C 1
ATOM 1019 O O . GLY A 1 132 ? 3.569 4.650 7.464 1.00 84.62 132 GLY A O 1
ATOM 1020 N N . ALA A 1 133 ? 4.616 3.852 5.642 1.00 85.50 133 ALA A N 1
ATOM 1021 C CA . ALA A 1 133 ? 3.527 4.168 4.723 1.00 85.50 133 ALA A CA 1
ATOM 1022 C C . ALA A 1 133 ? 2.237 3.401 5.055 1.00 85.50 133 ALA A C 1
ATOM 1024 O O . ALA A 1 133 ? 1.161 4.003 5.105 1.00 85.50 133 ALA A O 1
ATOM 1025 N N . MET A 1 134 ? 2.353 2.098 5.329 1.00 85.19 134 MET A N 1
ATOM 1026 C CA . MET A 1 134 ? 1.231 1.197 5.622 1.00 85.19 134 MET A CA 1
ATOM 1027 C C . MET A 1 134 ? 0.577 1.506 6.972 1.00 85.19 134 MET A C 1
ATOM 1029 O O . MET A 1 134 ? -0.642 1.664 7.047 1.00 85.19 134 MET A O 1
ATOM 1033 N N . VAL A 1 135 ? 1.381 1.659 8.030 1.00 84.56 135 VAL A N 1
ATOM 1034 C CA . VAL A 1 135 ? 0.899 2.030 9.369 1.00 84.56 135 VAL A CA 1
ATOM 1035 C C . VAL A 1 135 ? 0.251 3.407 9.323 1.00 84.56 135 VAL A C 1
ATOM 1037 O O . VAL A 1 135 ? -0.883 3.559 9.766 1.00 84.56 135 VAL A O 1
ATOM 1040 N N . SER A 1 136 ? 0.913 4.393 8.709 1.00 81.25 136 SER A N 1
ATOM 1041 C CA . SER A 1 136 ? 0.371 5.747 8.598 1.00 81.25 136 SER A CA 1
ATOM 1042 C C . SER A 1 136 ? -0.930 5.785 7.790 1.00 81.25 136 SER A C 1
ATOM 1044 O O . SER A 1 136 ? -1.871 6.457 8.204 1.00 81.25 136 SER A O 1
ATOM 1046 N N . SER A 1 137 ? -1.037 5.006 6.706 1.00 80.94 137 SER A N 1
ATOM 1047 C CA . SER A 1 137 ? -2.280 4.891 5.933 1.00 80.94 137 SER A CA 1
ATOM 1048 C C . SER A 1 137 ? -3.419 4.278 6.744 1.00 80.94 137 SER A C 1
ATOM 1050 O O . SER A 1 137 ? -4.573 4.636 6.520 1.00 80.94 137 SER A O 1
ATOM 1052 N N . ASN A 1 138 ? -3.127 3.337 7.643 1.00 77.81 138 ASN A N 1
ATOM 1053 C CA . ASN A 1 138 ? -4.149 2.728 8.485 1.00 77.81 138 ASN A CA 1
ATOM 1054 C C . ASN A 1 138 ? -4.567 3.653 9.632 1.00 77.81 138 ASN A C 1
ATOM 1056 O O . ASN A 1 138 ? -5.755 3.811 9.910 1.00 77.81 138 ASN A O 1
ATOM 1060 N N . SER A 1 139 ? -3.599 4.336 10.239 1.00 74.94 139 SER A N 1
ATOM 1061 C CA . SER A 1 139 ? -3.842 5.343 11.270 1.00 74.94 139 SER A CA 1
ATOM 1062 C C . SER A 1 139 ? -4.558 6.583 10.731 1.00 74.94 139 SER A C 1
ATOM 1064 O O . SER A 1 139 ? -5.308 7.201 11.478 1.00 74.94 139 SER A O 1
ATOM 1066 N N . ALA A 1 140 ? -4.398 6.936 9.450 1.00 73.38 140 ALA A N 1
ATOM 1067 C CA . ALA A 1 140 ? -5.086 8.072 8.826 1.00 73.38 140 ALA A CA 1
ATOM 1068 C C . ALA A 1 140 ? -6.616 7.941 8.813 1.00 73.38 140 ALA A C 1
ATOM 1070 O O . ALA A 1 140 ? -7.310 8.940 8.669 1.00 73.38 140 ALA A O 1
ATOM 1071 N N . LEU A 1 141 ? -7.153 6.726 8.965 1.00 67.25 141 LEU A N 1
ATOM 1072 C CA . LEU A 1 141 ? -8.596 6.500 9.088 1.00 67.25 141 LEU A CA 1
ATOM 1073 C C . LEU A 1 141 ? -9.111 6.685 10.525 1.00 67.25 141 LEU A C 1
ATOM 1075 O O . LEU A 1 141 ? -10.320 6.853 10.707 1.00 67.25 141 LEU A O 1
ATOM 1079 N N . GLN A 1 142 ? -8.209 6.641 11.513 1.00 65.38 142 GLN A N 1
ATOM 1080 C CA . GLN A 1 142 ? -8.493 6.714 12.952 1.00 65.38 142 GLN A CA 1
ATOM 1081 C C . GLN A 1 142 ? -8.144 8.090 13.559 1.00 65.38 142 GLN A C 1
ATOM 1083 O O . GLN A 1 142 ? -8.842 8.561 14.452 1.00 65.38 142 GLN A O 1
ATOM 1088 N N . PHE A 1 143 ? -7.086 8.746 13.066 1.0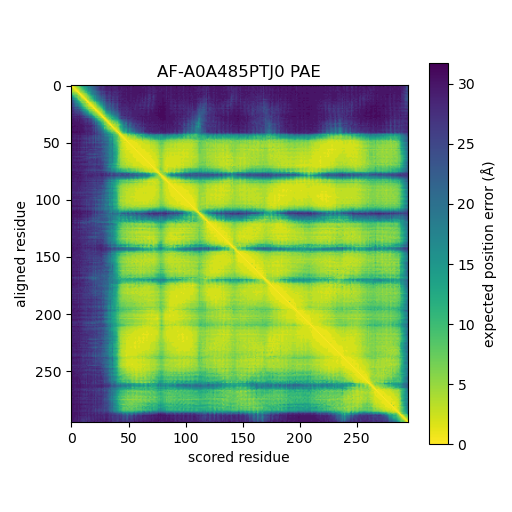0 64.62 143 PHE A N 1
ATOM 1089 C CA . PHE A 1 143 ? -6.577 10.051 13.515 1.00 64.62 143 PHE A CA 1
ATOM 1090 C C . PHE A 1 143 ? -6.686 11.107 12.399 1.00 64.62 143 PHE A C 1
ATOM 1092 O O . PHE A 1 143 ? -7.109 10.793 11.296 1.00 64.62 143 PHE A O 1
ATOM 1099 N N . VAL A 1 144 ? -6.310 12.368 12.667 1.00 64.19 144 VAL A N 1
ATOM 1100 C CA . VAL A 1 144 ? -6.438 13.509 11.730 1.00 64.19 144 VAL A CA 1
ATOM 1101 C C . VAL A 1 144 ? -6.026 13.129 10.296 1.00 64.19 144 VAL A C 1
ATOM 1103 O O . VAL A 1 144 ? -4.845 12.900 10.031 1.00 64.19 144 VAL A O 1
ATOM 1106 N N . ASN A 1 145 ? -7.005 13.093 9.381 1.00 72.88 145 ASN A N 1
ATOM 1107 C CA . ASN A 1 145 ? -6.871 12.491 8.047 1.00 72.88 145 ASN A CA 1
ATOM 1108 C C . ASN A 1 145 ? -5.765 13.118 7.176 1.00 72.88 145 ASN A C 1
ATOM 1110 O O . ASN A 1 145 ? -5.179 12.428 6.355 1.00 72.88 145 ASN A O 1
ATOM 1114 N N . TYR A 1 146 ? -5.481 14.422 7.288 1.00 77.69 146 TYR A N 1
ATOM 1115 C CA . TYR A 1 146 ? -4.618 15.109 6.311 1.00 77.69 146 TYR A CA 1
ATOM 1116 C C . TYR A 1 146 ? -3.104 14.893 6.522 1.00 77.69 146 TYR A C 1
ATOM 1118 O O . TYR A 1 146 ? -2.433 14.504 5.562 1.00 77.69 146 TYR A O 1
ATOM 1126 N N . PRO A 1 147 ? -2.524 15.107 7.724 1.00 84.44 147 PRO A N 1
ATOM 1127 C CA . PRO A 1 147 ? -1.073 14.998 7.910 1.00 84.44 147 PRO A CA 1
ATOM 1128 C C . PRO A 1 147 ? -0.560 13.561 7.794 1.00 84.44 147 PRO A C 1
ATOM 1130 O O . PRO A 1 147 ? 0.484 13.310 7.198 1.00 84.44 147 PRO A O 1
ATOM 1133 N N . THR A 1 148 ? -1.319 12.607 8.330 1.00 80.62 148 THR A N 1
ATOM 1134 C CA . THR A 1 148 ? -1.011 11.173 8.253 1.00 80.62 148 THR A CA 1
ATOM 1135 C C . THR A 1 148 ? -1.090 10.670 6.812 1.00 80.62 148 THR A C 1
ATOM 1137 O O . THR A 1 148 ? -0.187 9.980 6.347 1.00 80.62 148 THR A O 1
ATOM 1140 N N . GLN A 1 149 ? -2.087 11.102 6.037 1.00 81.56 149 GLN A N 1
ATOM 1141 C CA . GLN A 1 149 ? -2.174 10.748 4.620 1.00 81.56 149 GLN A CA 1
ATOM 1142 C C . GLN A 1 149 ? -0.994 11.298 3.800 1.00 81.56 149 GLN A C 1
ATOM 1144 O O . GLN A 1 149 ? -0.475 10.602 2.923 1.00 81.56 149 GLN A O 1
ATOM 1149 N N . LEU A 1 150 ? -0.551 12.529 4.081 1.00 86.06 150 LEU A N 1
ATOM 1150 C CA . LEU A 1 150 ? 0.616 13.123 3.422 1.00 86.06 150 LEU A CA 1
ATOM 1151 C C . LEU A 1 150 ? 1.908 12.371 3.767 1.00 86.06 150 LEU A C 1
ATOM 1153 O O . LEU A 1 150 ? 2.730 12.108 2.884 1.00 86.06 150 LEU A O 1
ATOM 1157 N N . LEU A 1 151 ? 2.070 11.989 5.034 1.00 87.12 151 LEU A N 1
ATOM 1158 C CA . LEU A 1 151 ? 3.195 11.174 5.480 1.00 87.12 151 LEU A CA 1
ATOM 1159 C C . LEU A 1 151 ? 3.212 9.822 4.758 1.00 87.12 151 LEU A C 1
ATOM 1161 O O . LEU A 1 151 ? 4.239 9.445 4.198 1.00 87.12 151 LEU A O 1
ATOM 1165 N N . SER A 1 152 ? 2.068 9.136 4.701 1.00 85.75 152 SER A N 1
ATOM 1166 C CA . SER A 1 152 ? 1.930 7.857 3.999 1.00 85.75 152 SER A CA 1
ATOM 1167 C C . SER A 1 152 ? 2.360 7.956 2.529 1.00 85.75 152 SER A C 1
ATOM 1169 O O . SER A 1 152 ? 3.205 7.183 2.083 1.00 85.75 152 SER A O 1
ATOM 1171 N N . LEU A 1 153 ? 1.880 8.970 1.800 1.00 84.25 153 LEU A N 1
ATOM 1172 C CA . LEU A 1 153 ? 2.257 9.206 0.400 1.00 84.25 153 LEU A CA 1
ATOM 1173 C C . LEU A 1 153 ? 3.752 9.501 0.212 1.00 84.25 153 LEU A C 1
ATOM 1175 O O . LEU A 1 153 ? 4.354 9.067 -0.770 1.00 84.25 153 LEU A O 1
ATOM 1179 N N . THR A 1 154 ? 4.358 10.228 1.150 1.00 87.25 154 THR A N 1
ATOM 1180 C CA . THR A 1 154 ? 5.794 10.544 1.110 1.00 87.25 154 THR A CA 1
ATOM 1181 C C . THR A 1 154 ? 6.631 9.276 1.291 1.00 87.25 154 THR A C 1
ATOM 1183 O O . THR A 1 154 ? 7.601 9.045 0.567 1.00 87.25 154 THR A O 1
ATOM 1186 N N . LEU A 1 155 ? 6.225 8.418 2.226 1.00 86.44 155 LEU A N 1
ATOM 1187 C CA . LEU A 1 155 ? 6.884 7.147 2.518 1.00 86.44 155 LEU A CA 1
ATOM 1188 C C . LEU A 1 155 ? 6.690 6.110 1.397 1.00 86.44 155 LEU A C 1
ATOM 1190 O O . LEU A 1 155 ? 7.632 5.380 1.076 1.00 86.44 155 LEU A O 1
ATOM 1194 N N . ASP A 1 156 ? 5.525 6.095 0.741 1.00 85.19 156 ASP A N 1
ATOM 1195 C CA . ASP A 1 156 ? 5.289 5.331 -0.493 1.00 85.19 156 ASP A CA 1
ATOM 1196 C C . ASP A 1 156 ? 6.272 5.761 -1.600 1.00 85.19 156 ASP A C 1
ATOM 1198 O O . ASP A 1 156 ? 6.879 4.919 -2.265 1.00 85.19 156 ASP A O 1
ATOM 1202 N N . GLY A 1 157 ? 6.496 7.072 -1.759 1.00 85.12 157 GLY A N 1
ATOM 1203 C CA . GLY A 1 157 ? 7.469 7.622 -2.708 1.00 85.12 157 GLY A CA 1
ATOM 1204 C C . GLY A 1 157 ? 8.907 7.168 -2.427 1.00 85.12 157 GLY A C 1
ATOM 1205 O O . GLY A 1 157 ? 9.586 6.672 -3.328 1.00 85.12 157 GLY A O 1
ATOM 1206 N N . LEU A 1 158 ? 9.359 7.260 -1.171 1.00 85.88 158 LEU A N 1
ATOM 1207 C CA . LEU A 1 158 ? 10.689 6.787 -0.750 1.00 85.88 158 LEU A CA 1
ATOM 1208 C C . LEU A 1 158 ? 10.868 5.276 -0.950 1.00 85.88 158 LEU A C 1
ATOM 1210 O O . LEU A 1 158 ? 11.943 4.812 -1.348 1.00 85.88 158 LEU A O 1
ATOM 1214 N N . THR A 1 159 ? 9.803 4.510 -0.718 1.00 85.19 159 THR A N 1
ATOM 1215 C CA . THR A 1 159 ? 9.779 3.070 -0.984 1.00 85.19 159 THR A CA 1
ATOM 1216 C C . THR A 1 159 ? 9.967 2.805 -2.474 1.00 85.19 159 THR A C 1
ATOM 1218 O O . THR A 1 159 ? 10.810 1.989 -2.840 1.00 85.19 159 THR A O 1
ATOM 1221 N N . GLY A 1 160 ? 9.263 3.545 -3.336 1.00 83.69 160 GLY A N 1
ATOM 1222 C CA . GLY A 1 160 ? 9.413 3.458 -4.788 1.00 83.69 160 GLY A CA 1
ATOM 1223 C C . GLY A 1 160 ? 10.836 3.764 -5.265 1.00 83.69 160 GLY A C 1
ATOM 1224 O O . GLY A 1 160 ? 11.373 3.018 -6.079 1.00 83.69 160 GLY A O 1
ATOM 1225 N N . VAL A 1 161 ? 11.487 4.797 -4.717 1.00 84.69 161 VAL A N 1
ATOM 1226 C CA . VAL A 1 161 ? 12.896 5.127 -5.026 1.00 84.69 161 VAL A CA 1
ATOM 1227 C C . VAL A 1 161 ? 13.837 3.995 -4.606 1.00 84.69 161 VAL A C 1
ATOM 1229 O O . VAL A 1 161 ? 14.710 3.584 -5.372 1.00 84.69 161 VAL A O 1
ATOM 1232 N N . SER A 1 162 ? 13.641 3.449 -3.406 1.00 83.38 162 SER A N 1
ATOM 1233 C CA . SER A 1 162 ? 14.439 2.323 -2.911 1.00 83.38 162 SER A CA 1
ATOM 1234 C C . SER A 1 162 ? 14.258 1.077 -3.784 1.00 83.38 162 SER A C 1
ATOM 1236 O O . SER A 1 162 ? 15.224 0.381 -4.096 1.00 83.38 162 SER A O 1
ATOM 1238 N N . GLN A 1 163 ? 13.027 0.811 -4.228 1.00 81.88 163 GLN A N 1
ATOM 1239 C CA . GLN A 1 163 ? 12.715 -0.286 -5.142 1.00 81.88 163 GLN A CA 1
ATOM 1240 C C . GLN A 1 163 ? 13.337 -0.086 -6.524 1.00 81.88 163 GLN A C 1
ATOM 1242 O O . GLN A 1 163 ? 13.839 -1.052 -7.098 1.00 81.88 163 GLN A O 1
ATOM 1247 N N . ASP A 1 164 ? 13.356 1.145 -7.041 1.00 81.00 164 ASP A N 1
ATOM 1248 C CA . ASP A 1 164 ? 14.019 1.453 -8.311 1.00 81.00 164 ASP A CA 1
ATOM 1249 C C . ASP A 1 164 ? 15.515 1.171 -8.236 1.00 81.00 164 ASP A C 1
ATOM 1251 O O . ASP A 1 164 ? 16.067 0.503 -9.108 1.00 81.00 164 ASP A O 1
ATOM 1255 N N . HIS A 1 165 ? 16.160 1.604 -7.147 1.00 81.31 165 HIS A N 1
ATOM 1256 C CA . HIS A 1 165 ? 17.569 1.320 -6.895 1.00 81.31 165 HIS A CA 1
ATOM 1257 C C . HIS A 1 165 ? 17.821 -0.194 -6.898 1.00 81.31 165 HIS A C 1
ATOM 1259 O O . HIS A 1 165 ? 18.715 -0.673 -7.602 1.00 81.31 165 HIS A O 1
ATOM 1265 N N . MET A 1 166 ? 17.028 -0.967 -6.147 1.00 78.38 166 MET A N 1
ATOM 1266 C CA . MET A 1 166 ? 17.166 -2.428 -6.093 1.00 78.38 166 MET A CA 1
ATOM 1267 C C . MET A 1 166 ? 16.974 -3.068 -7.472 1.00 78.38 166 MET A C 1
ATOM 1269 O O . MET A 1 166 ? 17.782 -3.902 -7.884 1.00 78.38 166 MET A O 1
ATOM 1273 N N . ARG A 1 167 ? 15.966 -2.626 -8.230 1.00 73.94 167 ARG A N 1
ATOM 1274 C CA . ARG A 1 167 ? 15.714 -3.099 -9.593 1.00 73.94 167 ARG A CA 1
ATOM 1275 C C . ARG A 1 167 ? 16.884 -2.780 -10.527 1.00 73.94 167 ARG A C 1
ATOM 1277 O O . ARG A 1 167 ? 17.336 -3.664 -11.251 1.00 73.94 167 ARG A O 1
ATOM 1284 N N . ALA A 1 168 ? 17.366 -1.540 -10.528 1.00 73.75 168 ALA A N 1
ATOM 1285 C CA . ALA A 1 168 ? 18.396 -1.072 -11.450 1.00 73.75 168 ALA A CA 1
ATOM 1286 C C . ALA A 1 168 ? 19.742 -1.773 -11.219 1.00 73.75 168 ALA A C 1
ATOM 1288 O O . ALA A 1 168 ? 20.380 -2.197 -12.183 1.00 73.75 168 ALA A O 1
ATOM 1289 N N . HIS A 1 169 ? 20.142 -1.939 -9.954 1.00 72.88 169 HIS A N 1
ATOM 1290 C CA . HIS A 1 169 ? 21.460 -2.466 -9.588 1.00 72.88 169 HIS A CA 1
ATOM 1291 C C . HIS A 1 169 ? 21.506 -3.987 -9.390 1.00 72.88 169 HIS A C 1
ATOM 1293 O O . HIS A 1 169 ? 22.562 -4.580 -9.606 1.00 72.88 169 HIS A O 1
ATOM 1299 N N . TYR A 1 170 ? 20.397 -4.627 -9.000 1.00 71.50 170 TYR A N 1
ATOM 1300 C CA . TYR A 1 170 ? 20.377 -6.053 -8.637 1.00 71.50 170 TYR A CA 1
ATOM 1301 C C . TYR A 1 170 ? 19.404 -6.904 -9.473 1.00 71.50 170 TYR A C 1
ATOM 1303 O O . TYR A 1 170 ? 19.426 -8.126 -9.344 1.00 71.50 170 TYR A O 1
ATOM 1311 N N . GLN A 1 171 ? 18.593 -6.298 -10.357 1.00 66.00 171 GLN A N 1
ATOM 1312 C CA . GLN A 1 171 ? 17.645 -6.990 -11.253 1.00 66.00 171 GLN A CA 1
ATOM 1313 C C . GLN A 1 171 ? 16.735 -7.988 -10.513 1.00 66.00 171 GLN A C 1
ATOM 1315 O O . GLN A 1 171 ? 16.522 -9.124 -10.948 1.00 66.00 171 GLN A O 1
ATOM 1320 N N . THR A 1 172 ? 16.211 -7.559 -9.366 1.00 68.38 172 THR A N 1
ATOM 1321 C CA . THR A 1 172 ? 15.390 -8.385 -8.481 1.00 68.38 172 THR A CA 1
ATOM 1322 C C . THR A 1 172 ? 14.075 -8.806 -9.125 1.00 68.38 172 THR A C 1
ATOM 1324 O O . THR A 1 172 ? 13.388 -8.025 -9.786 1.00 68.38 172 THR A O 1
ATOM 1327 N N . GLY A 1 173 ? 13.701 -10.068 -8.907 1.00 69.81 173 GLY A N 1
ATOM 1328 C CA . GLY A 1 173 ? 12.380 -10.566 -9.272 1.00 69.81 173 GLY A CA 1
ATOM 1329 C C . GLY A 1 173 ? 11.288 -9.924 -8.413 1.00 69.81 173 GLY A C 1
ATOM 1330 O O . GLY A 1 173 ? 11.482 -9.669 -7.226 1.00 69.81 173 GLY A O 1
ATOM 1331 N N . SER A 1 174 ? 10.117 -9.706 -9.009 1.00 73.25 174 SER A N 1
ATOM 1332 C CA . SER A 1 174 ? 8.957 -9.086 -8.353 1.00 73.25 174 SER A CA 1
ATOM 1333 C C . SER A 1 174 ? 8.527 -9.821 -7.079 1.00 73.25 174 SER A C 1
ATOM 1335 O O . SER A 1 174 ? 8.416 -9.213 -6.013 1.00 73.25 174 SER A O 1
ATOM 1337 N N . ASN A 1 175 ? 8.391 -11.146 -7.164 1.00 79.19 175 ASN A N 1
ATOM 1338 C CA . ASN A 1 175 ? 7.970 -11.972 -6.035 1.00 79.19 175 ASN A CA 1
ATOM 1339 C C . ASN A 1 175 ? 9.031 -12.011 -4.922 1.00 79.19 175 ASN A C 1
ATOM 1341 O O . ASN A 1 175 ? 8.686 -11.972 -3.743 1.00 79.19 175 ASN A O 1
ATOM 1345 N N . HIS A 1 176 ? 10.320 -12.024 -5.280 1.00 83.25 176 HIS A N 1
ATOM 1346 C CA . HIS A 1 176 ? 11.426 -11.974 -4.317 1.00 83.25 176 HIS A CA 1
ATOM 1347 C C . HIS A 1 176 ? 11.481 -10.636 -3.575 1.00 83.25 176 HIS A C 1
ATOM 1349 O O . HIS A 1 176 ? 11.648 -10.616 -2.357 1.00 83.25 176 HIS A O 1
ATOM 1355 N N . MET A 1 177 ? 11.272 -9.525 -4.289 1.00 81.69 177 MET A N 1
ATOM 1356 C CA . MET A 1 177 ? 11.203 -8.195 -3.687 1.00 81.69 177 MET A CA 1
ATOM 1357 C C . MET A 1 177 ? 10.015 -8.093 -2.716 1.00 81.69 177 MET A C 1
ATOM 1359 O O . MET A 1 177 ? 10.187 -7.630 -1.589 1.00 81.69 177 MET A O 1
ATOM 1363 N N . MET A 1 178 ? 8.842 -8.610 -3.105 1.00 84.38 178 MET A N 1
ATOM 1364 C CA . MET A 1 178 ? 7.662 -8.674 -2.235 1.00 84.38 178 MET A CA 1
ATOM 1365 C C . MET A 1 178 ? 7.905 -9.526 -0.981 1.00 84.38 178 MET A C 1
ATOM 1367 O O . MET A 1 178 ? 7.543 -9.098 0.118 1.00 84.38 178 MET A O 1
ATOM 1371 N N . LEU A 1 179 ? 8.533 -10.700 -1.127 1.00 87.62 179 LEU A N 1
ATOM 1372 C CA . LEU A 1 179 ? 8.853 -11.602 -0.019 1.00 87.62 179 LEU A CA 1
ATOM 1373 C C . LEU A 1 179 ? 9.821 -10.947 0.973 1.00 87.62 179 LEU A C 1
ATOM 1375 O O . LEU A 1 179 ? 9.522 -10.879 2.162 1.00 87.62 179 LEU A O 1
ATOM 1379 N N . ASN A 1 180 ? 10.968 -10.462 0.495 1.00 89.25 180 ASN A N 1
ATOM 1380 C CA . ASN A 1 180 ? 12.029 -9.944 1.358 1.00 89.25 180 ASN A CA 1
ATOM 1381 C C . ASN A 1 180 ? 11.606 -8.669 2.095 1.00 89.25 180 ASN A C 1
ATOM 1383 O O . ASN A 1 180 ? 11.877 -8.546 3.289 1.00 89.25 180 ASN A O 1
ATOM 1387 N N . ILE A 1 181 ? 10.902 -7.752 1.421 1.00 88.69 181 ILE A N 1
ATOM 1388 C CA . ILE A 1 181 ? 10.377 -6.541 2.065 1.00 88.69 181 ILE A CA 1
ATOM 1389 C C . ILE A 1 181 ? 9.361 -6.921 3.144 1.00 88.69 181 ILE A C 1
ATOM 1391 O O . ILE A 1 181 ? 9.524 -6.499 4.285 1.00 88.69 181 ILE A O 1
ATOM 1395 N N . ASN A 1 182 ? 8.361 -7.760 2.834 1.00 91.06 182 ASN A N 1
ATOM 1396 C CA . ASN A 1 182 ? 7.344 -8.134 3.823 1.00 91.06 182 ASN A CA 1
ATOM 1397 C C . ASN A 1 182 ? 7.910 -8.993 4.974 1.00 91.06 182 ASN A C 1
ATOM 1399 O O . ASN A 1 182 ? 7.416 -8.892 6.096 1.00 91.06 182 ASN A O 1
ATOM 1403 N N . LEU A 1 183 ? 8.962 -9.791 4.751 1.00 92.62 183 LEU A N 1
ATOM 1404 C CA . LEU A 1 183 ? 9.658 -10.518 5.822 1.00 92.62 183 LEU A CA 1
ATOM 1405 C C . LEU A 1 183 ? 10.361 -9.563 6.794 1.00 92.62 183 LEU A C 1
ATOM 1407 O O . LEU A 1 183 ? 10.129 -9.651 7.998 1.00 92.62 183 LEU A O 1
ATOM 1411 N N . TRP A 1 184 ? 11.165 -8.622 6.289 1.00 91.81 184 TRP A N 1
ATOM 1412 C CA . TRP A 1 184 ? 11.800 -7.602 7.135 1.00 91.81 184 TRP A CA 1
ATOM 1413 C C . TRP A 1 184 ? 10.763 -6.736 7.855 1.00 91.81 184 TRP A C 1
ATOM 1415 O O . TRP A 1 184 ? 10.895 -6.476 9.050 1.00 91.81 184 TRP A O 1
ATOM 1425 N N . SER A 1 185 ? 9.680 -6.377 7.163 1.00 90.69 185 SER A N 1
ATOM 1426 C CA . SER A 1 185 ? 8.538 -5.678 7.746 1.00 90.69 185 SER A CA 1
ATOM 1427 C C . SER A 1 185 ? 7.892 -6.446 8.900 1.00 90.69 185 SER A C 1
ATOM 1429 O O . SER A 1 185 ? 7.588 -5.860 9.936 1.00 90.69 185 SER A O 1
ATOM 1431 N N . THR A 1 186 ? 7.724 -7.761 8.748 1.00 91.62 186 THR A N 1
ATOM 1432 C CA . THR A 1 186 ? 7.163 -8.633 9.789 1.00 91.62 186 THR A CA 1
ATOM 1433 C C . THR A 1 186 ? 8.061 -8.665 11.025 1.00 91.62 186 THR A C 1
ATOM 1435 O O . THR A 1 186 ? 7.554 -8.602 12.140 1.00 91.62 186 THR A O 1
ATOM 1438 N N . LEU A 1 187 ? 9.388 -8.711 10.852 1.00 93.31 187 LEU A N 1
ATOM 1439 C CA . LEU A 1 187 ? 10.335 -8.694 11.974 1.00 93.31 187 LEU A CA 1
ATOM 1440 C C . LEU A 1 187 ? 10.273 -7.375 12.756 1.00 93.31 187 LEU A C 1
ATOM 1442 O O . LEU A 1 187 ? 10.179 -7.388 13.983 1.00 93.31 187 LEU A O 1
ATOM 1446 N N . LEU A 1 188 ? 10.288 -6.242 12.048 1.00 91.12 188 LEU A N 1
ATOM 1447 C CA . LEU A 1 188 ? 10.237 -4.913 12.661 1.00 91.12 188 LEU A CA 1
ATOM 1448 C C . LEU A 1 188 ? 8.901 -4.661 13.377 1.00 91.12 188 LEU A C 1
ATOM 1450 O O . LEU A 1 188 ? 8.894 -4.215 14.524 1.00 91.12 188 LEU A O 1
ATOM 1454 N N . LEU A 1 189 ? 7.772 -4.985 12.737 1.00 90.44 189 LEU A N 1
ATOM 1455 C CA . LEU A 1 189 ? 6.455 -4.864 13.369 1.00 90.44 189 LEU A CA 1
ATOM 1456 C C . LEU A 1 189 ? 6.268 -5.852 14.514 1.00 90.44 189 LEU A C 1
ATOM 1458 O O . LEU A 1 189 ? 5.681 -5.483 15.523 1.00 90.44 189 LEU A O 1
ATOM 1462 N N . GLY A 1 190 ? 6.784 -7.076 14.389 1.00 91.62 190 GLY A N 1
ATOM 1463 C CA . GLY A 1 190 ? 6.736 -8.072 15.455 1.00 91.62 190 GLY A CA 1
ATOM 1464 C C . GLY A 1 190 ? 7.399 -7.556 16.730 1.00 91.62 190 GLY A C 1
ATOM 1465 O O . GLY A 1 190 ? 6.808 -7.640 17.802 1.00 91.62 190 GLY A O 1
ATOM 1466 N N . ALA A 1 191 ? 8.573 -6.925 16.614 1.00 91.75 191 ALA A N 1
ATOM 1467 C CA . ALA A 1 191 ? 9.220 -6.263 17.746 1.00 91.75 191 ALA A CA 1
ATOM 1468 C C . ALA A 1 191 ? 8.363 -5.119 18.327 1.00 91.75 191 ALA A C 1
ATOM 1470 O O . ALA A 1 191 ? 8.214 -5.022 19.544 1.00 91.75 191 ALA A O 1
ATOM 1471 N N . GLY A 1 192 ? 7.750 -4.290 17.472 1.00 89.19 192 GLY A N 1
ATOM 1472 C CA . GLY A 1 192 ? 6.851 -3.213 17.906 1.00 89.19 192 GLY A CA 1
ATOM 1473 C C . GLY A 1 192 ? 5.591 -3.713 18.624 1.00 89.19 192 GLY A C 1
ATOM 1474 O O . GLY A 1 192 ? 5.171 -3.139 19.626 1.00 89.19 192 GLY A O 1
ATOM 1475 N N . ILE A 1 193 ? 5.011 -4.819 18.162 1.00 91.94 193 ILE A N 1
ATOM 1476 C CA . ILE A 1 193 ? 3.841 -5.457 18.773 1.00 91.94 193 ILE A CA 1
ATOM 1477 C C . ILE A 1 193 ? 4.193 -6.088 20.119 1.00 91.94 193 ILE A C 1
ATOM 1479 O O . ILE A 1 193 ? 3.438 -5.943 21.076 1.00 91.94 193 ILE A O 1
ATOM 1483 N N . LEU A 1 194 ? 5.346 -6.755 20.217 1.00 90.94 194 LEU A N 1
ATOM 1484 C CA . LEU A 1 194 ? 5.823 -7.309 21.485 1.00 90.94 194 LEU A CA 1
ATOM 1485 C C . LEU A 1 194 ? 6.062 -6.209 22.526 1.00 90.94 194 LEU A C 1
ATOM 1487 O O . LEU A 1 194 ? 5.775 -6.414 23.700 1.00 90.94 194 LEU A O 1
ATOM 1491 N N . PHE A 1 195 ? 6.556 -5.046 22.093 1.00 92.00 195 PHE A N 1
ATOM 1492 C CA . PHE A 1 195 ? 6.771 -3.897 22.970 1.00 92.00 195 PHE A CA 1
ATOM 1493 C C . PHE A 1 195 ? 5.463 -3.223 23.412 1.00 92.00 195 PHE A C 1
ATOM 1495 O O . PHE A 1 195 ? 5.336 -2.835 24.568 1.00 92.00 195 PHE A O 1
ATOM 1502 N N . THR A 1 196 ? 4.494 -3.076 22.506 1.00 90.62 196 THR A N 1
ATOM 1503 C CA . THR A 1 196 ? 3.212 -2.403 22.792 1.00 90.62 196 THR A CA 1
ATOM 1504 C C . THR A 1 196 ? 2.195 -3.298 23.495 1.00 90.62 196 THR A C 1
ATOM 1506 O O . THR A 1 196 ? 1.314 -2.784 24.172 1.00 90.62 196 THR A O 1
ATOM 1509 N N . GLY A 1 197 ? 2.287 -4.621 23.336 1.00 88.94 197 GLY A N 1
ATOM 1510 C CA . GLY A 1 197 ? 1.305 -5.572 23.864 1.00 88.94 197 GLY A CA 1
ATOM 1511 C C . GLY A 1 197 ? -0.014 -5.624 23.081 1.00 88.94 197 GLY A C 1
ATOM 1512 O O . GLY A 1 197 ? -0.900 -6.393 23.449 1.00 88.94 197 GLY A O 1
ATOM 1513 N N . GLU A 1 198 ? -0.126 -4.878 21.973 1.00 92.00 198 GLU A N 1
ATOM 1514 C CA . GLU A 1 198 ? -1.361 -4.695 21.190 1.00 92.00 198 GLU A CA 1
ATOM 1515 C C . GLU A 1 198 ? -1.976 -6.027 20.713 1.00 92.00 198 GLU A C 1
ATOM 1517 O O . GLU A 1 198 ? -3.195 -6.161 20.609 1.00 92.00 198 GLU A O 1
ATOM 1522 N N . LEU A 1 199 ? -1.141 -7.048 20.478 1.00 91.81 199 LEU A N 1
ATOM 1523 C CA . LEU A 1 199 ? -1.591 -8.372 20.042 1.00 91.81 199 LEU A CA 1
ATOM 1524 C C . LEU A 1 199 ? -2.506 -9.050 21.062 1.00 91.81 199 LEU A C 1
ATOM 1526 O O . LEU A 1 199 ? -3.468 -9.705 20.669 1.00 91.81 199 LEU A O 1
ATOM 1530 N N . TRP A 1 200 ? -2.215 -8.919 22.356 1.00 91.56 200 TRP A N 1
ATOM 1531 C CA . TRP A 1 200 ? -3.010 -9.574 23.396 1.00 91.56 200 TRP A CA 1
ATOM 1532 C C . TRP A 1 200 ? -4.393 -8.938 23.513 1.00 91.56 200 TRP A C 1
ATOM 1534 O O . TRP A 1 200 ? -5.398 -9.643 23.616 1.00 91.56 200 TRP A O 1
ATOM 1544 N N . GLU A 1 201 ? -4.455 -7.613 23.404 1.00 91.12 201 GLU A N 1
ATOM 1545 C CA . GLU A 1 201 ? -5.714 -6.872 23.360 1.00 91.12 201 GLU A CA 1
ATOM 1546 C C . GLU A 1 201 ? -6.517 -7.231 22.105 1.00 91.12 201 GLU A C 1
ATOM 1548 O O . GLU A 1 201 ? -7.705 -7.551 22.202 1.00 91.12 201 GLU A O 1
ATOM 1553 N N . PHE A 1 202 ? -5.858 -7.295 20.944 1.00 93.38 202 PHE A N 1
ATOM 1554 C CA . PHE A 1 202 ? -6.479 -7.742 19.701 1.00 93.38 202 PHE A CA 1
ATOM 1555 C C . PHE A 1 202 ? -7.054 -9.158 19.813 1.00 93.38 202 PHE A C 1
ATOM 1557 O O . PHE A 1 202 ? -8.167 -9.390 19.348 1.00 93.38 202 PHE A O 1
ATOM 1564 N N . LEU A 1 203 ? -6.334 -10.104 20.425 1.00 93.00 203 LEU A N 1
ATOM 1565 C CA . LEU A 1 203 ? -6.825 -11.474 20.596 1.00 93.00 203 LEU A CA 1
ATOM 1566 C C . LEU A 1 203 ? -8.094 -11.508 21.454 1.00 93.00 203 LEU A C 1
ATOM 1568 O O . LEU A 1 203 ? -9.063 -12.156 21.064 1.00 93.00 203 LEU A O 1
ATOM 1572 N N . SER A 1 204 ? -8.130 -10.745 22.551 1.00 92.38 204 SER A N 1
ATOM 1573 C CA . SER A 1 204 ? -9.331 -10.628 23.390 1.00 92.38 204 SER A CA 1
ATOM 1574 C C . SER A 1 204 ? -10.519 -10.011 22.635 1.00 92.38 204 SER A C 1
ATOM 1576 O O . SER A 1 204 ? -11.665 -10.442 22.783 1.00 92.38 204 SER A O 1
ATOM 1578 N N . PHE A 1 205 ? -10.247 -9.038 21.762 1.00 91.31 205 PHE A N 1
ATOM 1579 C CA . PHE A 1 205 ? -11.249 -8.418 20.903 1.00 91.31 205 PHE A CA 1
ATOM 1580 C C . PHE A 1 205 ? -11.751 -9.384 19.820 1.00 91.31 205 PHE A C 1
ATOM 1582 O O . PHE A 1 205 ? -12.950 -9.464 19.554 1.00 91.31 205 PHE A O 1
ATOM 1589 N N . ALA A 1 206 ? -10.845 -10.138 19.196 1.00 91.50 206 ALA A N 1
ATOM 1590 C CA . ALA A 1 206 ? -11.164 -11.110 18.158 1.00 91.50 206 ALA A CA 1
ATOM 1591 C C . ALA A 1 206 ? -11.959 -12.304 18.707 1.00 91.50 206 ALA A C 1
ATOM 1593 O O . ALA A 1 206 ? -12.830 -12.816 18.007 1.00 91.50 206 ALA A O 1
ATOM 1594 N N . GLU A 1 207 ? -11.710 -12.707 19.955 1.00 91.81 207 GLU A N 1
ATOM 1595 C CA . GLU A 1 207 ? -12.507 -13.719 20.656 1.00 91.81 207 GLU A CA 1
ATOM 1596 C C . GLU A 1 207 ? -13.939 -13.226 20.917 1.00 91.81 207 GLU A C 1
ATOM 1598 O O . GLU A 1 207 ? -14.900 -13.967 20.713 1.00 91.81 207 GLU A O 1
ATOM 1603 N N . ARG A 1 208 ? -14.101 -11.946 21.280 1.00 91.19 208 ARG A N 1
ATOM 1604 C CA . ARG A 1 208 ? -15.418 -11.317 21.471 1.00 91.19 208 ARG A CA 1
ATOM 1605 C C . ARG A 1 208 ? -16.187 -11.139 20.157 1.00 91.19 208 ARG A C 1
ATOM 1607 O O . ARG A 1 208 ? -17.408 -11.276 20.137 1.00 91.19 208 ARG A O 1
ATOM 1614 N N . TYR A 1 209 ? -15.484 -10.843 19.063 1.00 90.81 209 TYR A N 1
ATOM 1615 C CA . TYR A 1 209 ? -16.070 -10.548 17.753 1.00 90.81 209 TYR A CA 1
ATOM 1616 C C . TYR A 1 209 ? -15.441 -11.399 16.635 1.00 90.81 209 TYR A C 1
ATOM 1618 O O . TYR A 1 209 ? -14.744 -10.864 15.767 1.00 90.81 209 TYR A O 1
ATOM 1626 N N . PRO A 1 210 ? -15.726 -12.715 16.567 1.00 88.94 210 PRO A N 1
ATOM 1627 C CA . PRO A 1 210 ? -15.029 -13.650 15.672 1.00 88.94 210 PRO A CA 1
ATOM 1628 C C . PRO A 1 210 ? -15.188 -13.321 14.181 1.00 88.94 210 PRO A C 1
ATOM 1630 O O . PRO A 1 210 ? -14.319 -13.635 13.365 1.00 88.94 210 PRO A O 1
ATOM 1633 N N . THR A 1 211 ? -16.258 -12.615 13.802 1.00 87.19 211 THR A N 1
ATOM 1634 C CA . THR A 1 211 ? -16.473 -12.131 12.429 1.00 87.19 211 THR A CA 1
ATOM 1635 C C . THR A 1 211 ? -15.355 -11.217 11.926 1.00 87.19 211 THR A C 1
ATOM 1637 O O . THR A 1 211 ? -15.167 -11.100 10.713 1.00 87.19 211 THR A O 1
ATOM 1640 N N . ILE A 1 212 ? -14.600 -10.563 12.821 1.00 90.19 212 ILE A N 1
ATOM 1641 C CA . ILE A 1 212 ? -13.495 -9.693 12.410 1.00 90.19 212 ILE A CA 1
ATOM 1642 C C . ILE A 1 212 ? -12.345 -10.481 11.782 1.00 90.19 212 ILE A C 1
ATOM 1644 O O . ILE A 1 212 ? -11.734 -9.997 10.832 1.00 90.19 212 ILE A O 1
ATOM 1648 N N . ILE A 1 213 ? -12.109 -11.718 12.232 1.00 91.50 213 ILE A N 1
ATOM 1649 C CA . ILE A 1 213 ? -11.029 -12.576 11.731 1.00 91.50 213 ILE A CA 1
ATOM 1650 C C . ILE A 1 213 ? -11.216 -12.828 10.233 1.00 91.50 213 ILE A C 1
ATOM 1652 O O . ILE A 1 213 ? -10.272 -12.685 9.461 1.00 91.50 213 ILE A O 1
ATOM 1656 N N . TYR A 1 214 ? -12.448 -13.111 9.796 1.00 91.81 214 TYR A N 1
ATOM 1657 C CA . TYR A 1 214 ? -12.751 -13.299 8.377 1.00 91.81 214 TYR A CA 1
ATOM 1658 C C . TYR A 1 214 ? -12.464 -12.037 7.551 1.00 91.81 214 TYR A C 1
ATOM 1660 O O . TYR A 1 214 ? -11.827 -12.118 6.499 1.00 91.81 214 TYR A O 1
ATOM 1668 N N . ASN A 1 215 ? -12.880 -10.861 8.038 1.00 92.06 215 ASN A N 1
ATOM 1669 C CA . ASN A 1 215 ? -12.602 -9.600 7.346 1.00 92.06 215 ASN A CA 1
ATOM 1670 C C . ASN A 1 215 ? -11.087 -9.333 7.269 1.00 92.06 215 ASN A C 1
ATOM 1672 O O . ASN A 1 215 ? -10.610 -8.916 6.218 1.00 92.06 215 ASN A O 1
ATOM 1676 N N . ILE A 1 216 ? -10.325 -9.614 8.334 1.00 93.81 216 ILE A N 1
ATOM 1677 C CA . ILE A 1 216 ? -8.863 -9.438 8.380 1.00 93.81 216 ILE A CA 1
ATOM 1678 C C . ILE A 1 216 ? -8.147 -10.401 7.425 1.00 93.81 216 ILE A C 1
ATOM 1680 O O . ILE A 1 216 ? -7.241 -9.986 6.702 1.00 93.81 216 ILE A O 1
ATOM 1684 N N . LEU A 1 217 ? -8.561 -11.669 7.368 1.00 94.06 217 LEU A N 1
ATOM 1685 C CA . LEU A 1 217 ? -7.992 -12.642 6.431 1.00 94.06 217 LEU A CA 1
ATOM 1686 C C . LEU A 1 217 ? -8.258 -12.235 4.981 1.00 94.06 217 LEU A C 1
ATOM 1688 O O . LEU A 1 217 ? -7.343 -12.233 4.158 1.00 94.06 217 LEU A O 1
ATOM 1692 N N . LEU A 1 218 ? -9.491 -11.832 4.672 1.00 93.75 218 LEU A N 1
ATOM 1693 C CA . LEU A 1 218 ? -9.858 -11.370 3.337 1.00 93.75 218 LEU A CA 1
ATOM 1694 C C . LEU A 1 218 ? -9.133 -10.066 2.966 1.00 93.75 218 LEU A C 1
ATOM 1696 O O . LEU A 1 218 ? -8.718 -9.892 1.818 1.00 93.75 218 LEU A O 1
ATOM 1700 N N . PHE A 1 219 ? -8.911 -9.186 3.943 1.00 93.25 219 PHE A N 1
ATOM 1701 C CA . PHE A 1 219 ? -8.126 -7.961 3.800 1.00 93.25 219 PHE A CA 1
ATOM 1702 C C . PHE A 1 219 ? -6.665 -8.284 3.471 1.00 93.25 219 PHE A C 1
ATOM 1704 O O . PHE A 1 219 ? -6.119 -7.744 2.507 1.00 93.25 219 PHE A O 1
ATOM 1711 N N . GLY A 1 220 ? -6.060 -9.228 4.196 1.00 92.44 220 GLY A N 1
ATOM 1712 C CA . GLY A 1 220 ? -4.701 -9.701 3.947 1.00 92.44 220 GLY A CA 1
ATOM 1713 C C . GLY A 1 220 ? -4.537 -10.382 2.587 1.00 92.44 220 GLY A C 1
ATOM 1714 O O . GLY A 1 220 ? -3.591 -10.083 1.863 1.00 92.44 220 GLY A O 1
ATOM 1715 N N . LEU A 1 221 ? -5.476 -11.242 2.183 1.00 93.38 221 LEU A N 1
ATOM 1716 C CA . LEU A 1 221 ? -5.441 -11.900 0.869 1.00 93.38 221 LEU A CA 1
ATOM 1717 C C . LEU A 1 221 ? -5.599 -10.898 -0.279 1.00 93.38 221 LEU A C 1
ATOM 1719 O O . LEU A 1 221 ? -4.845 -10.934 -1.251 1.00 93.38 221 LEU A O 1
ATOM 1723 N N . THR A 1 222 ? -6.545 -9.966 -0.151 1.00 92.31 222 THR A N 1
ATOM 1724 C CA . THR A 1 222 ? -6.748 -8.901 -1.144 1.00 92.31 222 THR A CA 1
ATOM 1725 C C . THR A 1 222 ? -5.517 -7.999 -1.235 1.00 92.31 222 THR A C 1
ATOM 1727 O O . THR A 1 222 ? -5.110 -7.620 -2.335 1.00 92.31 222 THR A O 1
ATOM 1730 N N . SER A 1 223 ? -4.884 -7.697 -0.095 1.00 92.00 223 SER A N 1
ATOM 1731 C CA . SER A 1 223 ? -3.591 -7.012 -0.041 1.00 92.00 223 SER A CA 1
ATOM 1732 C C . SER A 1 223 ? -2.518 -7.776 -0.809 1.00 92.00 223 SER A C 1
ATOM 1734 O O . SER A 1 223 ? -1.850 -7.178 -1.646 1.00 92.00 223 SER A O 1
ATOM 1736 N N . ALA A 1 224 ? -2.360 -9.078 -0.569 1.00 90.50 224 ALA A N 1
ATOM 1737 C CA . ALA A 1 224 ? -1.314 -9.877 -1.203 1.00 90.50 224 ALA A CA 1
ATOM 1738 C C . ALA A 1 224 ? -1.467 -9.923 -2.732 1.00 90.50 224 ALA A C 1
ATOM 1740 O O . ALA A 1 224 ? -0.491 -9.759 -3.474 1.00 90.50 224 ALA A O 1
ATOM 1741 N N . LEU A 1 225 ? -2.709 -10.051 -3.212 1.00 90.44 225 LEU A N 1
ATOM 1742 C CA . LEU A 1 225 ? -3.035 -9.953 -4.635 1.00 90.44 225 LEU A CA 1
ATOM 1743 C C . LEU A 1 225 ? -2.712 -8.561 -5.197 1.00 90.44 225 LEU A C 1
ATOM 1745 O O . LEU A 1 225 ? -2.020 -8.449 -6.208 1.00 90.44 225 LEU A O 1
ATOM 1749 N N . GLY A 1 226 ? -3.148 -7.494 -4.522 1.00 89.38 226 GLY A N 1
ATOM 1750 C CA . GLY A 1 226 ? -2.861 -6.117 -4.931 1.00 89.38 226 GLY A CA 1
ATOM 1751 C C . GLY A 1 226 ? -1.360 -5.810 -4.974 1.00 89.38 226 GLY A C 1
ATOM 1752 O O . GLY A 1 226 ? -0.873 -5.226 -5.945 1.00 89.38 226 GLY A O 1
ATOM 1753 N N . GLN A 1 227 ? -0.611 -6.254 -3.964 1.00 89.12 227 GLN A N 1
ATOM 1754 C CA . GLN A 1 227 ? 0.838 -6.080 -3.893 1.00 89.12 227 GLN A CA 1
ATOM 1755 C C . GLN A 1 227 ? 1.556 -6.802 -5.017 1.00 89.12 227 GLN A C 1
ATOM 1757 O O . GLN A 1 227 ? 2.486 -6.237 -5.583 1.00 89.12 227 GLN A O 1
ATOM 1762 N N . SER A 1 228 ? 1.089 -7.986 -5.406 1.00 85.88 228 SER A N 1
ATOM 1763 C CA . SER A 1 228 ? 1.652 -8.706 -6.550 1.00 85.88 228 SER A CA 1
ATOM 1764 C C . SER A 1 228 ? 1.582 -7.855 -7.821 1.00 85.88 228 SER A C 1
ATOM 1766 O O . SER A 1 228 ? 2.580 -7.719 -8.527 1.00 85.88 228 SER A O 1
ATOM 1768 N N . PHE A 1 229 ? 0.455 -7.177 -8.074 1.00 88.69 229 PHE A N 1
ATOM 1769 C CA . PHE A 1 229 ? 0.337 -6.251 -9.206 1.00 88.69 229 PHE A CA 1
ATOM 1770 C C . PHE A 1 229 ? 1.180 -4.977 -9.044 1.00 88.69 229 PHE A C 1
ATOM 1772 O O . PHE A 1 229 ? 1.733 -4.490 -10.034 1.00 88.69 229 PHE A O 1
ATOM 1779 N N . ILE A 1 230 ? 1.328 -4.440 -7.827 1.00 86.56 230 ILE A N 1
ATOM 1780 C CA . ILE A 1 230 ? 2.219 -3.296 -7.564 1.00 86.56 230 ILE A CA 1
ATOM 1781 C C . ILE A 1 230 ? 3.671 -3.670 -7.845 1.00 86.56 230 ILE A C 1
ATOM 1783 O O . ILE A 1 230 ? 4.321 -3.022 -8.662 1.00 86.56 230 ILE A O 1
ATOM 1787 N N . PHE A 1 231 ? 4.172 -4.745 -7.240 1.00 82.00 231 PHE A N 1
ATOM 1788 C CA . PHE A 1 231 ? 5.539 -5.203 -7.448 1.00 82.00 231 PHE A CA 1
ATOM 1789 C C . PHE A 1 231 ? 5.775 -5.599 -8.905 1.00 82.00 231 PHE A C 1
ATOM 1791 O O . PHE A 1 231 ? 6.862 -5.361 -9.431 1.00 82.00 231 PHE A O 1
ATOM 1798 N N . MET A 1 232 ? 4.781 -6.172 -9.591 1.00 79.94 232 MET A N 1
ATOM 1799 C CA . MET A 1 232 ? 4.864 -6.445 -11.026 1.00 79.94 232 MET A CA 1
ATOM 1800 C C . MET A 1 232 ? 4.989 -5.132 -11.809 1.00 79.94 232 MET A C 1
ATOM 1802 O O . MET A 1 232 ? 5.870 -4.992 -12.653 1.00 79.94 232 MET A O 1
ATOM 1806 N N . THR A 1 233 ? 4.179 -4.124 -11.488 1.00 81.62 233 THR A N 1
ATOM 1807 C CA . THR A 1 233 ? 4.262 -2.799 -12.119 1.00 81.62 233 THR A CA 1
ATOM 1808 C C . THR A 1 233 ? 5.635 -2.166 -11.920 1.00 81.62 233 THR A C 1
ATOM 1810 O O . THR A 1 233 ? 6.240 -1.695 -12.884 1.00 81.62 233 THR A O 1
ATOM 1813 N N . VAL A 1 234 ? 6.166 -2.211 -10.697 1.00 78.38 234 VAL A N 1
ATOM 1814 C CA . VAL A 1 234 ? 7.487 -1.668 -10.365 1.00 78.38 234 VAL A CA 1
ATOM 1815 C C . VAL A 1 234 ? 8.598 -2.401 -11.112 1.00 78.38 234 VAL A C 1
ATOM 1817 O O . VAL A 1 234 ? 9.512 -1.745 -11.603 1.00 78.38 234 VAL A O 1
ATOM 1820 N N . VAL A 1 235 ? 8.519 -3.727 -11.266 1.00 73.06 235 VAL A N 1
ATOM 1821 C CA . VAL A 1 235 ? 9.547 -4.546 -11.941 1.00 73.06 235 VAL A CA 1
ATOM 1822 C C . VAL A 1 235 ? 9.434 -4.555 -13.466 1.00 73.06 235 VAL A C 1
ATOM 1824 O O . VAL A 1 235 ? 10.444 -4.757 -14.130 1.00 73.06 235 VAL A O 1
ATOM 1827 N N . TYR A 1 236 ? 8.269 -4.288 -14.059 1.00 76.62 236 TYR A N 1
ATOM 1828 C CA . TYR A 1 236 ? 8.141 -4.189 -15.520 1.00 76.62 236 TYR A CA 1
ATOM 1829 C C . TYR A 1 236 ? 8.225 -2.742 -16.005 1.00 76.62 236 TYR A C 1
ATOM 1831 O O . TYR A 1 236 ? 9.081 -2.416 -16.828 1.00 76.62 236 TYR A O 1
ATOM 1839 N N . PHE A 1 237 ? 7.431 -1.840 -15.431 1.00 81.00 237 PHE A N 1
ATOM 1840 C CA . PHE A 1 237 ? 7.250 -0.468 -15.922 1.00 81.00 237 PHE A CA 1
ATOM 1841 C C . PHE A 1 237 ? 7.998 0.593 -15.106 1.00 81.00 237 PHE A C 1
ATOM 1843 O O . PHE A 1 237 ? 8.295 1.668 -15.626 1.00 81.00 237 PHE A O 1
ATOM 1850 N N . GLY A 1 238 ? 8.379 0.256 -13.874 1.00 80.00 238 GLY A N 1
ATOM 1851 C CA . GLY A 1 238 ? 9.124 1.131 -12.974 1.00 80.00 238 GLY A CA 1
ATOM 1852 C C . GLY A 1 238 ? 8.226 1.777 -11.911 1.00 80.00 238 GLY A C 1
ATOM 1853 O O . GLY A 1 238 ? 6.995 1.762 -12.032 1.00 80.00 238 GLY A O 1
ATOM 1854 N N . PRO A 1 239 ? 8.822 2.358 -10.860 1.00 80.44 239 PRO A N 1
ATOM 1855 C CA . PRO A 1 239 ? 8.069 2.958 -9.763 1.00 80.44 239 PRO A CA 1
ATOM 1856 C C . PRO A 1 239 ? 7.295 4.221 -10.160 1.00 80.44 239 PRO A C 1
ATOM 1858 O O . PRO A 1 239 ? 6.221 4.455 -9.610 1.00 80.44 239 PRO A O 1
ATOM 1861 N N . LEU A 1 240 ? 7.750 4.984 -11.164 1.00 82.50 240 LEU A N 1
ATOM 1862 C CA . LEU A 1 240 ? 6.991 6.129 -11.688 1.00 82.50 240 LEU A CA 1
ATOM 1863 C C . LEU A 1 240 ? 5.615 5.698 -12.216 1.00 82.50 240 LEU A C 1
ATOM 1865 O O . LEU A 1 240 ? 4.590 6.253 -11.827 1.00 82.50 240 LEU A O 1
ATOM 1869 N N . THR A 1 241 ? 5.570 4.654 -13.049 1.00 84.06 241 THR A N 1
ATOM 1870 C CA . THR A 1 241 ? 4.300 4.107 -13.542 1.00 84.06 241 THR A CA 1
ATOM 1871 C C . THR A 1 241 ? 3.435 3.603 -12.388 1.00 84.06 241 THR A C 1
ATOM 1873 O O . THR A 1 241 ? 2.239 3.869 -12.373 1.00 84.06 241 THR A O 1
ATOM 1876 N N . CYS A 1 242 ? 4.023 2.955 -11.379 1.00 85.06 242 CYS A N 1
ATOM 1877 C CA . CYS A 1 242 ? 3.289 2.534 -10.184 1.00 85.06 242 CYS A CA 1
ATOM 1878 C C . CYS A 1 242 ? 2.649 3.719 -9.433 1.00 85.06 242 CYS A C 1
ATOM 1880 O O . CYS A 1 242 ? 1.475 3.658 -9.053 1.00 85.06 242 CYS A O 1
ATOM 1882 N N . SER A 1 243 ? 3.382 4.823 -9.274 1.00 83.94 243 SER A N 1
ATOM 1883 C CA . SER A 1 243 ? 2.862 6.054 -8.668 1.00 83.94 243 SER A CA 1
ATOM 1884 C C . SER A 1 243 ? 1.682 6.619 -9.467 1.00 83.94 243 SER A C 1
ATOM 1886 O O . SER A 1 243 ? 0.635 6.929 -8.901 1.00 83.94 243 SER A O 1
ATOM 1888 N N . ILE A 1 244 ? 1.770 6.638 -10.800 1.00 84.75 244 ILE A N 1
ATOM 1889 C CA . ILE A 1 244 ? 0.672 7.091 -11.670 1.00 84.75 244 ILE A CA 1
ATOM 1890 C C . ILE A 1 244 ? -0.568 6.202 -11.512 1.00 84.75 244 ILE A C 1
ATOM 1892 O O . ILE A 1 244 ? -1.672 6.714 -11.338 1.00 84.75 244 ILE A O 1
ATOM 1896 N N . ILE A 1 245 ? -0.414 4.874 -11.525 1.00 87.69 245 ILE A N 1
ATOM 1897 C CA . ILE A 1 245 ? -1.550 3.947 -11.381 1.00 87.69 245 ILE A CA 1
ATOM 1898 C C . ILE A 1 245 ? -2.232 4.130 -10.017 1.00 87.69 245 ILE A C 1
ATOM 1900 O O . ILE A 1 245 ? -3.458 4.232 -9.933 1.00 87.69 245 ILE A O 1
ATOM 1904 N N . THR A 1 246 ? -1.453 4.205 -8.937 1.00 84.50 246 THR A N 1
ATOM 1905 C CA . THR A 1 246 ? -1.999 4.319 -7.575 1.00 84.50 246 THR A CA 1
ATOM 1906 C C . THR A 1 246 ? -2.631 5.685 -7.295 1.00 84.50 246 THR A C 1
ATOM 1908 O O . THR A 1 246 ? -3.676 5.736 -6.642 1.00 84.50 246 THR A O 1
ATOM 1911 N N . THR A 1 247 ? -2.068 6.777 -7.816 1.00 83.69 247 THR A N 1
ATOM 1912 C CA . THR A 1 247 ? -2.660 8.126 -7.722 1.00 83.69 247 THR A CA 1
ATOM 1913 C C . THR A 1 247 ? -3.933 8.239 -8.555 1.00 83.69 247 THR A C 1
ATOM 1915 O O . THR A 1 247 ? -4.941 8.734 -8.054 1.00 83.69 247 THR A O 1
ATOM 1918 N N . THR A 1 248 ? -3.941 7.678 -9.768 1.00 84.94 248 THR A N 1
ATOM 1919 C CA . THR A 1 248 ? -5.134 7.597 -10.624 1.00 84.94 248 THR A CA 1
ATOM 1920 C C . THR A 1 248 ? -6.267 6.848 -9.923 1.00 84.94 248 THR A C 1
ATOM 1922 O O . THR A 1 248 ? -7.394 7.336 -9.873 1.00 84.94 248 THR A O 1
ATOM 1925 N N . ARG A 1 249 ? -5.972 5.700 -9.296 1.00 85.00 249 ARG A N 1
ATOM 1926 C CA . ARG A 1 249 ? -6.944 4.967 -8.469 1.00 85.00 249 ARG A CA 1
ATOM 1927 C C . ARG A 1 249 ? -7.512 5.843 -7.349 1.00 85.00 249 ARG A C 1
ATOM 1929 O O . ARG A 1 249 ? -8.729 5.948 -7.232 1.00 85.00 249 ARG A O 1
ATOM 1936 N N . LYS A 1 250 ? -6.646 6.477 -6.543 1.00 80.19 250 LYS A N 1
ATOM 1937 C CA . LYS A 1 250 ? -7.066 7.351 -5.428 1.00 80.19 250 LYS A CA 1
ATOM 1938 C C . LYS A 1 250 ? -7.970 8.482 -5.928 1.00 80.19 250 LYS A C 1
ATOM 1940 O O . LYS A 1 250 ? -8.998 8.755 -5.318 1.00 80.19 250 LYS A O 1
ATOM 1945 N N . PHE A 1 251 ? -7.629 9.081 -7.065 1.00 82.19 251 PHE A N 1
ATOM 1946 C CA . PHE A 1 251 ? -8.436 10.121 -7.690 1.00 82.19 251 PHE A CA 1
ATOM 1947 C C . PHE A 1 251 ? -9.827 9.635 -8.108 1.00 82.19 251 PHE A C 1
ATOM 1949 O O . PHE A 1 251 ? -10.813 10.286 -7.779 1.00 82.19 251 PHE A O 1
ATOM 1956 N N . PHE A 1 252 ? -9.938 8.483 -8.775 1.00 81.94 252 PHE A N 1
ATOM 1957 C CA . PHE A 1 252 ? -11.246 7.946 -9.161 1.00 81.94 252 PHE A CA 1
ATOM 1958 C C . PHE A 1 252 ? -12.117 7.603 -7.953 1.00 81.94 252 PHE A C 1
ATOM 1960 O O . PHE A 1 252 ? -13.321 7.838 -7.992 1.00 81.94 252 PHE A O 1
ATOM 1967 N N . THR A 1 253 ? -11.530 7.110 -6.859 1.00 76.62 253 THR A N 1
ATOM 1968 C CA . THR A 1 253 ? -12.266 6.907 -5.603 1.00 76.62 253 THR A CA 1
ATOM 1969 C C . THR A 1 253 ? -12.769 8.232 -5.018 1.00 76.62 253 THR A C 1
ATOM 1971 O O . THR A 1 253 ? -13.906 8.297 -4.555 1.00 76.62 253 THR A O 1
ATOM 1974 N N . ILE A 1 254 ? -11.970 9.305 -5.085 1.00 78.44 254 ILE A N 1
ATOM 1975 C CA . ILE A 1 254 ? -12.396 10.653 -4.669 1.00 78.44 254 ILE A CA 1
ATOM 1976 C C . ILE A 1 254 ? -13.537 11.159 -5.558 1.00 78.44 254 ILE A C 1
ATOM 1978 O O . ILE A 1 254 ? -14.545 11.637 -5.043 1.00 78.44 254 ILE A O 1
ATOM 1982 N N . LEU A 1 255 ? -13.414 11.017 -6.879 1.00 77.94 255 LEU A N 1
ATOM 1983 C CA . LEU A 1 255 ? -14.445 11.436 -7.826 1.00 77.94 255 LEU A CA 1
ATOM 1984 C C . LEU A 1 255 ? -15.753 10.663 -7.608 1.00 77.94 255 LEU A C 1
ATOM 1986 O O . LEU A 1 255 ? -16.821 11.267 -7.579 1.00 77.94 255 LEU A O 1
ATOM 1990 N N . ALA A 1 256 ? -15.674 9.347 -7.396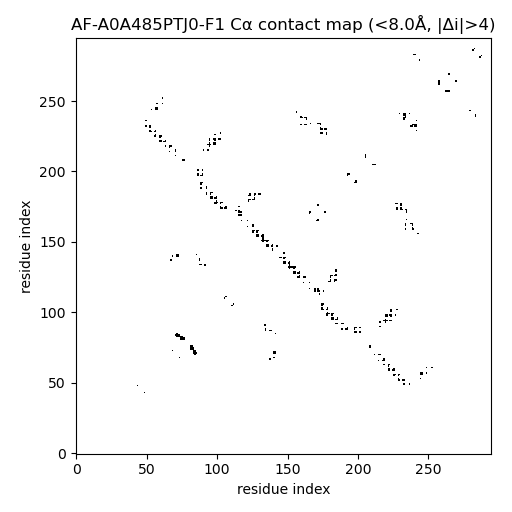 1.00 75.81 256 ALA A N 1
ATOM 1991 C CA . ALA A 1 256 ? -16.833 8.521 -7.073 1.00 75.81 256 ALA A CA 1
ATOM 1992 C C . ALA A 1 256 ? -17.506 8.977 -5.769 1.00 75.81 256 ALA A C 1
ATOM 1994 O O . ALA A 1 256 ? -18.725 9.105 -5.729 1.00 75.81 256 ALA A O 1
ATOM 1995 N N . SER A 1 257 ? -16.724 9.292 -4.732 1.00 71.38 257 SER A N 1
ATOM 1996 C CA . SER A 1 257 ? -17.239 9.850 -3.475 1.00 71.38 257 SER A CA 1
ATOM 1997 C C . SER A 1 257 ? -17.966 11.183 -3.701 1.00 71.38 257 SER A C 1
ATOM 1999 O O . SER A 1 257 ? -19.089 11.371 -3.244 1.00 71.38 257 SER A O 1
ATOM 2001 N N . VAL A 1 258 ? -17.386 12.089 -4.487 1.00 78.31 258 VAL A N 1
ATOM 2002 C CA . VAL A 1 258 ? -18.006 13.377 -4.833 1.00 78.31 258 VAL A CA 1
ATOM 2003 C C . VAL A 1 258 ? -19.329 13.201 -5.577 1.00 78.31 258 VAL A C 1
ATOM 2005 O O . VAL A 1 258 ? -20.308 13.860 -5.231 1.00 78.31 258 VAL A O 1
ATOM 2008 N N . ILE A 1 259 ? -19.368 12.311 -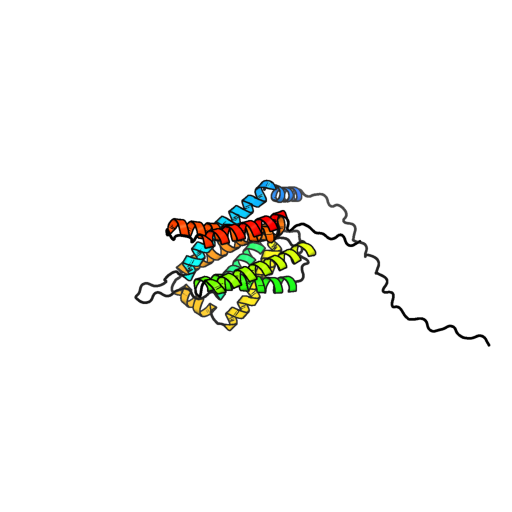6.574 1.00 78.81 259 ILE A N 1
ATOM 2009 C CA . ILE A 1 259 ? -20.575 12.039 -7.367 1.00 78.81 259 ILE A CA 1
ATOM 2010 C C . ILE A 1 259 ? -21.669 11.423 -6.485 1.00 78.81 259 ILE A C 1
ATOM 2012 O O . ILE A 1 259 ? -22.827 11.817 -6.591 1.00 78.81 259 ILE A O 1
ATOM 2016 N N . LEU A 1 260 ? -21.311 10.489 -5.598 1.00 73.62 260 LEU A N 1
ATOM 2017 C CA . LEU A 1 260 ? -22.262 9.788 -4.730 1.00 73.62 260 LEU A CA 1
ATOM 2018 C C . LEU A 1 260 ? -22.799 10.660 -3.587 1.00 73.62 260 LEU A C 1
ATOM 2020 O O . LEU A 1 260 ? -23.973 10.552 -3.248 1.00 73.62 260 LEU A O 1
ATOM 2024 N N . PHE A 1 261 ? -21.966 11.522 -2.999 1.00 75.50 261 PHE A N 1
ATOM 2025 C CA . PHE A 1 261 ? -22.354 12.385 -1.876 1.00 75.50 261 PHE A CA 1
ATOM 2026 C C . PHE A 1 261 ? -22.769 13.802 -2.299 1.00 75.50 261 PHE A C 1
ATOM 2028 O O . PHE A 1 261 ? -23.052 14.627 -1.435 1.00 75.50 261 PHE A O 1
ATOM 2035 N N . ALA A 1 262 ? -22.792 14.092 -3.606 1.00 77.06 262 ALA A N 1
ATOM 2036 C CA . ALA A 1 262 ? -23.139 15.394 -4.185 1.00 77.06 262 ALA A CA 1
ATOM 2037 C C . ALA A 1 262 ? -22.399 16.590 -3.544 1.00 77.06 262 ALA A C 1
ATOM 2039 O O . ALA A 1 262 ? -22.919 17.705 -3.493 1.00 77.06 262 ALA A O 1
ATOM 2040 N N . ASN A 1 263 ? -21.174 16.372 -3.057 1.00 74.31 263 ASN A N 1
ATOM 2041 C CA . ASN A 1 263 ? -20.362 17.423 -2.449 1.00 74.31 263 ASN A CA 1
ATOM 2042 C C . ASN A 1 263 ? -19.699 18.260 -3.555 1.00 74.31 263 ASN A C 1
ATOM 2044 O O . ASN A 1 263 ? -18.883 17.714 -4.299 1.00 74.31 263 ASN A O 1
ATOM 2048 N N . PRO A 1 264 ? -19.991 19.565 -3.693 1.00 74.38 264 PRO A N 1
ATOM 2049 C CA . PRO A 1 264 ? -19.420 20.368 -4.768 1.00 74.38 264 PRO A CA 1
ATOM 2050 C C . PRO A 1 264 ? -17.899 20.513 -4.598 1.00 74.38 264 PRO A C 1
ATOM 2052 O O . PRO A 1 264 ? -17.420 21.056 -3.602 1.00 74.38 264 PRO A O 1
ATOM 2055 N N . ILE A 1 265 ? -17.133 20.048 -5.591 1.00 78.06 265 ILE A N 1
ATOM 2056 C CA . ILE A 1 265 ? -15.692 20.320 -5.688 1.00 78.06 265 ILE A CA 1
ATOM 2057 C C . ILE A 1 265 ? -15.512 21.795 -6.057 1.00 78.06 265 ILE A C 1
ATOM 2059 O O . ILE A 1 265 ? -16.035 22.259 -7.072 1.00 78.06 265 ILE A O 1
ATOM 2063 N N . SER A 1 266 ? -14.737 22.526 -5.258 1.00 86.94 266 SER A N 1
ATOM 2064 C CA . SER A 1 266 ? -14.390 23.920 -5.548 1.00 86.94 266 SER A CA 1
ATOM 2065 C C . SER A 1 266 ? -13.584 24.026 -6.853 1.00 86.94 266 SER A C 1
ATOM 2067 O O . SER A 1 266 ? -12.724 23.176 -7.104 1.00 86.94 266 SER A O 1
ATOM 2069 N N . PRO A 1 267 ? -13.756 25.086 -7.666 1.00 84.75 267 PRO A N 1
ATOM 2070 C CA . PRO A 1 267 ? -12.952 25.300 -8.873 1.00 84.75 267 PRO A CA 1
ATOM 2071 C C . PRO A 1 267 ? -11.436 25.202 -8.631 1.00 84.75 267 PRO A C 1
ATOM 2073 O O . PRO A 1 267 ? -10.706 24.674 -9.466 1.00 84.75 267 PRO A O 1
ATOM 2076 N N . LEU A 1 268 ? -10.956 25.620 -7.453 1.00 86.75 268 LEU A N 1
ATOM 2077 C CA . LEU A 1 268 ? -9.538 25.532 -7.090 1.00 86.75 268 LEU A CA 1
ATOM 2078 C C . LEU A 1 268 ? -9.057 24.080 -6.891 1.00 86.75 268 LEU A C 1
ATOM 2080 O O . LEU A 1 268 ? -7.922 23.749 -7.230 1.00 86.75 268 LEU A O 1
ATOM 2084 N N . GLN A 1 269 ? -9.920 23.192 -6.390 1.00 84.06 269 GLN A N 1
ATOM 2085 C CA . GLN A 1 269 ? -9.617 21.762 -6.238 1.00 84.06 269 GLN A CA 1
ATOM 2086 C C . GLN A 1 269 ? -9.547 21.056 -7.601 1.00 84.06 269 GLN A C 1
ATOM 2088 O O . GLN A 1 269 ? -8.709 20.174 -7.799 1.00 84.06 269 GLN A O 1
ATOM 2093 N N . TRP A 1 270 ? -10.372 21.483 -8.562 1.00 85.38 270 TRP A N 1
ATOM 2094 C CA . TRP A 1 270 ? -10.280 21.029 -9.952 1.00 85.38 270 TRP A CA 1
ATOM 2095 C C . TRP A 1 270 ? -8.971 21.463 -10.610 1.00 85.38 270 TRP A C 1
ATOM 2097 O O . TRP A 1 270 ? -8.304 20.637 -11.232 1.00 85.38 270 TRP A O 1
ATOM 2107 N N . VAL A 1 271 ? -8.554 22.718 -10.415 1.00 89.56 271 VAL A N 1
ATOM 2108 C CA . VAL A 1 271 ? -7.252 23.203 -10.904 1.00 89.56 271 VAL A CA 1
ATOM 2109 C C . VAL A 1 271 ? -6.105 22.387 -10.301 1.00 89.56 271 VAL A C 1
ATOM 2111 O O . VAL A 1 271 ? -5.250 21.903 -11.041 1.00 89.56 271 VAL A O 1
ATOM 2114 N N . GLY A 1 272 ? -6.114 22.162 -8.982 1.00 86.38 272 GLY A N 1
ATOM 2115 C CA . GLY A 1 272 ? -5.107 21.332 -8.312 1.00 86.38 272 GLY A CA 1
ATOM 2116 C C . GLY A 1 272 ? -5.065 19.899 -8.849 1.00 86.38 272 GLY A C 1
ATOM 2117 O O . GLY A 1 272 ? -3.991 19.368 -9.119 1.00 86.38 272 GLY A O 1
ATOM 2118 N N . THR A 1 273 ? -6.232 19.298 -9.085 1.00 82.44 273 THR A N 1
ATOM 2119 C CA . THR A 1 273 ? -6.354 17.964 -9.690 1.00 82.44 273 THR A CA 1
ATOM 2120 C C . THR A 1 273 ? -5.700 17.911 -11.069 1.00 82.44 273 THR A C 1
ATOM 2122 O O . THR A 1 273 ? -4.851 17.055 -11.319 1.00 82.44 273 THR A O 1
ATOM 2125 N N . VAL A 1 274 ? -6.065 18.835 -11.963 1.00 85.81 274 VAL A N 1
ATOM 2126 C CA . VAL A 1 274 ? -5.511 18.891 -13.323 1.00 85.81 274 VAL A CA 1
ATOM 2127 C C . VAL A 1 274 ? -3.997 19.076 -13.277 1.00 85.81 274 VAL A C 1
ATOM 2129 O O . VAL A 1 274 ? -3.281 18.404 -14.016 1.00 85.81 274 VAL A O 1
ATOM 2132 N N . LEU A 1 275 ? -3.499 19.923 -12.375 1.00 88.19 275 LEU A N 1
ATOM 2133 C CA . LEU A 1 275 ? -2.070 20.175 -12.209 1.00 88.19 275 LEU A CA 1
ATOM 2134 C C . LEU A 1 275 ? -1.307 18.916 -11.772 1.00 88.19 275 LEU A C 1
ATOM 2136 O O . LEU A 1 275 ? -0.244 18.638 -12.325 1.00 88.19 275 LEU A O 1
ATOM 2140 N N . VAL A 1 276 ? -1.855 18.116 -10.851 1.00 84.56 276 VAL A N 1
ATOM 2141 C CA . VAL A 1 276 ? -1.245 16.844 -10.418 1.00 84.56 276 VAL A CA 1
ATOM 2142 C C . VAL A 1 276 ? -1.145 15.852 -11.579 1.00 84.56 276 VAL A C 1
ATOM 2144 O O . VAL A 1 276 ? -0.071 15.301 -11.824 1.00 84.56 276 VAL A O 1
ATOM 2147 N N . PHE A 1 277 ? -2.230 15.644 -12.330 1.00 82.38 277 PHE A N 1
ATOM 2148 C CA . PHE A 1 277 ? -2.218 14.724 -13.473 1.00 82.38 277 PHE A CA 1
ATOM 2149 C C . PHE A 1 277 ? -1.322 15.206 -14.609 1.00 82.38 277 PHE A C 1
ATOM 2151 O O . PHE A 1 277 ? -0.635 14.397 -15.232 1.00 82.38 277 PHE A O 1
ATOM 2158 N N . LEU A 1 278 ? -1.296 16.515 -14.861 1.00 85.81 278 LEU A N 1
ATOM 2159 C CA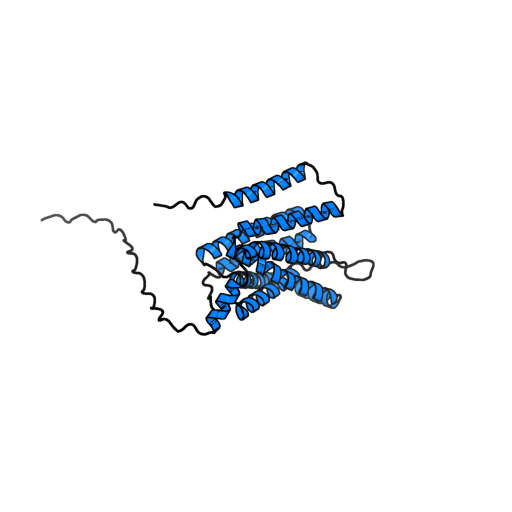 . LEU A 1 278 ? -0.416 17.111 -15.854 1.00 85.81 278 LEU A CA 1
ATOM 2160 C C . LEU A 1 278 ? 1.052 16.949 -15.445 1.00 85.81 278 LEU A C 1
ATOM 2162 O O . LEU A 1 278 ? 1.849 16.502 -16.261 1.00 85.81 278 LEU A O 1
ATOM 2166 N N . GLY A 1 279 ? 1.404 17.218 -14.184 1.00 84.81 279 GLY A N 1
ATOM 2167 C CA . GLY A 1 279 ? 2.758 17.017 -13.661 1.00 84.81 279 GLY A CA 1
ATOM 2168 C C . GLY A 1 279 ? 3.228 15.565 -13.784 1.00 84.81 279 GLY A C 1
ATOM 2169 O O . GLY A 1 279 ? 4.289 15.307 -14.347 1.00 84.81 279 GLY A O 1
ATOM 2170 N N . LEU A 1 280 ? 2.405 14.608 -13.347 1.00 80.19 280 LEU A N 1
ATOM 2171 C CA . LEU A 1 280 ? 2.702 13.176 -13.469 1.00 80.19 280 LEU A CA 1
ATOM 2172 C C . LEU A 1 280 ? 2.796 12.714 -14.933 1.00 80.19 280 LEU A C 1
ATOM 2174 O O . LEU A 1 280 ? 3.656 11.905 -15.279 1.00 80.19 280 LEU A O 1
ATOM 2178 N N . GLY A 1 281 ? 1.925 13.230 -15.805 1.00 78.50 281 GLY A N 1
ATOM 2179 C CA . GLY A 1 281 ? 1.939 12.923 -17.235 1.00 78.50 281 GLY A CA 1
ATOM 2180 C C . GLY A 1 281 ? 3.166 13.491 -17.953 1.00 78.50 281 GLY A C 1
ATOM 2181 O O . GLY A 1 281 ? 3.753 12.818 -18.803 1.00 78.50 281 GLY A O 1
ATOM 2182 N N . LEU A 1 282 ? 3.585 14.707 -17.590 1.00 83.25 282 LEU A N 1
ATOM 2183 C CA . LEU A 1 282 ? 4.817 15.315 -18.087 1.00 83.25 282 LEU A CA 1
ATOM 2184 C C . LEU A 1 282 ? 6.043 14.531 -17.619 1.00 83.25 282 LEU A C 1
ATOM 2186 O O . LEU A 1 282 ? 6.906 14.244 -18.444 1.00 83.25 282 LEU A O 1
ATOM 2190 N N . ASP A 1 283 ? 6.096 14.114 -16.354 1.00 77.75 283 ASP A N 1
ATOM 2191 C CA . ASP A 1 283 ? 7.195 13.292 -15.837 1.00 77.75 283 ASP A CA 1
ATOM 2192 C C . ASP A 1 283 ? 7.254 11.917 -16.526 1.00 77.75 283 ASP A C 1
ATOM 2194 O O . ASP A 1 283 ? 8.314 11.464 -16.955 1.00 77.75 283 ASP A O 1
ATOM 2198 N N . ALA A 1 284 ? 6.102 11.290 -16.786 1.00 75.94 284 ALA A N 1
ATOM 2199 C CA . ALA A 1 284 ? 6.039 10.041 -17.548 1.00 75.94 284 ALA A CA 1
ATOM 2200 C C . ALA A 1 284 ? 6.592 10.172 -18.978 1.00 75.94 284 ALA A C 1
ATOM 2202 O O . ALA A 1 284 ? 7.214 9.236 -19.490 1.00 75.94 284 ALA A O 1
ATOM 2203 N N . LYS A 1 285 ? 6.348 11.316 -19.633 1.00 77.06 285 LYS A N 1
ATOM 2204 C CA . LYS A 1 285 ? 6.742 11.567 -21.027 1.00 77.06 285 LYS A CA 1
ATOM 2205 C C . LYS A 1 285 ? 8.178 12.082 -21.158 1.00 77.06 285 LYS A C 1
ATOM 2207 O O . LYS A 1 285 ? 8.873 11.684 -22.089 1.00 77.06 285 LYS A O 1
ATOM 2212 N N . PHE A 1 286 ? 8.614 12.956 -20.252 1.00 77.81 286 PHE A N 1
ATOM 2213 C CA . PHE A 1 286 ? 9.873 13.703 -20.352 1.00 77.81 286 PHE A CA 1
ATOM 2214 C C . PHE A 1 286 ? 10.905 13.343 -19.274 1.00 77.81 286 PHE A C 1
ATOM 2216 O O . PHE A 1 286 ? 12.097 13.545 -19.497 1.00 77.81 286 PHE A O 1
ATOM 2223 N N . GLY A 1 287 ? 10.499 12.743 -18.152 1.00 62.88 287 GLY A N 1
ATOM 2224 C CA . GLY A 1 287 ? 11.392 12.378 -17.041 1.00 62.88 287 GLY A CA 1
ATOM 2225 C C . GLY A 1 287 ? 12.440 11.313 -17.393 1.00 62.88 287 GLY A C 1
ATOM 2226 O O . GLY A 1 287 ? 13.439 11.161 -16.698 1.00 62.88 287 GLY A O 1
ATOM 2227 N N . LYS A 1 288 ? 12.286 10.605 -18.522 1.00 57.06 288 LYS A N 1
ATOM 2228 C CA . LYS A 1 288 ? 13.279 9.635 -19.032 1.00 57.06 288 LYS A CA 1
ATOM 2229 C C . LYS A 1 288 ? 14.399 10.255 -19.886 1.00 57.06 288 LYS A C 1
ATOM 2231 O O . LYS A 1 288 ? 15.139 9.520 -20.541 1.00 57.06 288 LYS A O 1
ATOM 2236 N N . GLY A 1 289 ? 14.556 11.578 -19.892 1.00 53.09 289 GLY A N 1
ATOM 2237 C CA . GLY A 1 289 ? 15.601 12.275 -20.643 1.00 53.09 289 GLY A CA 1
ATOM 2238 C C . GLY A 1 289 ? 16.780 12.731 -19.782 1.00 53.09 289 GLY A C 1
ATOM 2239 O O . GLY A 1 289 ? 16.759 13.858 -19.312 1.00 53.09 289 GLY A O 1
ATOM 2240 N N . ALA A 1 290 ? 17.799 11.873 -19.615 1.00 44.50 290 ALA A N 1
ATOM 2241 C CA . ALA A 1 290 ? 19.238 12.213 -19.567 1.00 44.50 290 ALA A CA 1
ATOM 2242 C C . ALA A 1 290 ? 20.061 11.070 -18.937 1.00 44.50 290 ALA A C 1
ATOM 2244 O O . ALA A 1 290 ? 20.593 11.191 -17.833 1.00 44.50 290 ALA A O 1
ATOM 2245 N N . LYS A 1 291 ? 20.257 9.961 -19.663 1.00 43.66 291 LYS A N 1
ATOM 2246 C CA . LYS A 1 291 ? 21.482 9.179 -19.447 1.00 43.66 291 LYS A CA 1
ATOM 2247 C C . LYS A 1 291 ? 22.634 10.025 -19.986 1.00 43.66 291 LYS A C 1
ATOM 2249 O O . LYS A 1 291 ? 22.888 10.010 -21.185 1.00 43.66 291 LYS A O 1
ATOM 2254 N N . LYS A 1 292 ? 23.290 10.802 -19.119 1.00 40.00 292 LYS A N 1
ATOM 2255 C CA . LYS A 1 292 ? 24.604 11.373 -19.429 1.00 40.00 292 LYS A CA 1
ATOM 2256 C C . LYS A 1 292 ? 25.566 10.202 -19.624 1.00 40.00 292 LYS A C 1
ATOM 2258 O O . LYS A 1 292 ? 25.988 9.573 -18.660 1.00 40.00 292 LYS A O 1
ATOM 2263 N N . THR A 1 293 ? 25.875 9.894 -20.876 1.00 42.59 293 THR A N 1
ATOM 2264 C CA . THR A 1 293 ? 27.107 9.209 -21.258 1.00 42.59 293 THR A CA 1
ATOM 2265 C C . THR A 1 293 ? 28.265 10.063 -20.750 1.00 42.59 293 THR A C 1
ATOM 2267 O O . THR A 1 293 ? 28.533 11.130 -21.298 1.00 42.59 293 THR A O 1
ATOM 2270 N N . SER A 1 294 ? 28.900 9.641 -19.655 1.00 40.16 294 SER A N 1
ATOM 2271 C CA . SER A 1 294 ? 30.217 10.166 -19.303 1.00 40.16 294 SER A CA 1
ATOM 2272 C C . SER A 1 294 ? 31.203 9.566 -20.297 1.00 40.16 294 SER A C 1
ATOM 2274 O O . SER A 1 294 ? 31.345 8.343 -20.346 1.00 40.16 294 SER A O 1
ATOM 2276 N N . HIS A 1 295 ? 31.784 10.430 -21.128 1.00 39.00 295 HIS A N 1
ATOM 2277 C CA . HIS A 1 295 ? 33.046 10.161 -21.811 1.00 39.00 295 HIS A CA 1
ATOM 2278 C C . HIS A 1 295 ? 34.193 10.131 -20.798 1.00 39.00 295 HIS A C 1
ATOM 2280 O O . HIS A 1 295 ? 34.034 10.761 -19.722 1.00 39.00 295 HIS A O 1
#

Nearest PDB structures (foldseek):
  5oge-assembly2_B  TM=6.464E-01  e=7.446E-03  Saccharomyces cerevisiae S288C
  5oge-assembly1_A  TM=6.491E-01  e=1.397E-02  Saccharomyces cerevisiae S288C
  5ogk-assembly2_C  TM=4.644E-01  e=1.528E-02  Saccharomyces cerevisiae S288C
  6qsk-assembly2_G-2  TM=4.206E-01  e=9.750E-03  Saccharomyces cerevisiae S288C
  5ogk-assembly1_A  TM=4.198E-01  e=2.395E-02  Saccharomyces cerevisiae S288C

Solvent-accessible surface area (backbone atoms only — not comparable to full-atom values): 16544 Å² total; per-residue (Å²): 143,81,84,83,81,81,92,72,83,87,73,85,77,80,74,82,78,78,82,78,82,76,82,82,82,75,86,72,81,85,52,79,70,61,59,56,54,56,42,65,73,60,69,60,54,80,86,50,49,59,60,49,32,46,50,41,35,42,54,29,49,51,53,31,49,55,43,49,47,51,53,46,70,32,71,46,71,95,66,100,73,54,45,62,54,78,55,53,68,52,53,53,35,54,29,25,48,42,25,22,52,49,24,48,52,49,31,72,78,74,50,88,81,75,85,79,81,65,61,66,67,60,34,44,57,33,15,52,31,42,46,50,15,53,50,28,50,54,43,22,79,79,47,73,52,65,66,32,41,51,50,13,55,51,22,46,49,53,24,33,54,46,49,43,52,46,39,74,78,55,65,54,52,40,48,58,53,47,22,50,27,23,47,43,33,31,56,56,44,48,55,52,36,67,72,68,46,50,54,62,56,45,50,57,50,39,70,76,41,57,71,52,54,58,53,52,52,51,34,16,52,33,44,32,56,20,47,52,28,46,37,42,32,36,63,74,70,27,37,68,53,39,52,51,50,54,50,51,42,54,48,52,54,51,51,50,49,33,68,74,69,69,52,83,78,52,74,67,57,52,52,52,51,52,51,52,55,49,52,55,51,48,42,70,73,53,66,81,71,74,87,76,79,80,126

Foldseek 3Di:
DDDDDDDDDDDPPPDDDDDDDDPDDDDDDDPPVNVVLVCVVVVAPPVRLLVCLLVLLLVLVVVLVVLLCCQAVPFDDDDPDTDGDPLLLVLVLLLLVLLLVLLVVCCVVRNVDDDFPDDLVLLLVLLVLQLLLSSLCSCCSVDVVPPSNVSNLVSLVVSQVSLQVCCVPGVDDLSRSSNSNSVSNNVVSVVVCVVVVSVVVVVVVCVSPVVSVVSSVSSSVSSSSSSSSLSSCCSPVRSLSSSLSVVVSVVVVVVVVCVVVVPDDDPVNVVVVVVVNVVSVCCSVPVPPDPPPDD

InterPro domains:
  IPR013657 HUT1 [PF08449] (151-284)
  IPR013657 HUT1 [PTHR10778] (150-288)
  IPR037185 Multidrug transporter EmrE superfamily [SSF103481] (187-282)

Secondary structure (DSSP, 8-state):
--PPPP--------PPPPPPPPP--------THHHHHHHHHSSS-HHHHHHHHHHHHHHHHHHHHHHHHHHHH-EESSSSS-EE---HHHHHHHHHHHHHHHHHHHHHHH--S------HHHHHHHHHHHHHHHHHHHHTTTS-HHHHHHHHHHHHHHHHHHHHHHHHHH---HHHHHHHHHHHHHHHHHHHHHHH-HHHHHHHHHHH-THHHHHHHHHHHHHHHHHHHHHHHHHHT-HHHHHHHHHHHHHHHHHHHHHHHTPPPPHHHHHHHHHHHHHHHHHHHHTT-------

pLDDT: mean 75.68, std 18.97, range [26.81, 94.75]